Protein AF-A0A1S9P8N0-F1 (afdb_monomer)

Structure (mmCIF, N/CA/C/O backbone):
data_AF-A0A1S9P8N0-F1
#
_entry.id   AF-A0A1S9P8N0-F1
#
loop_
_atom_site.group_PDB
_atom_site.id
_atom_site.type_symbol
_atom_site.label_atom_id
_atom_site.label_alt_id
_atom_site.label_comp_id
_atom_site.label_asym_id
_atom_site.label_entity_id
_atom_site.label_seq_id
_atom_site.pdbx_PDB_ins_code
_atom_site.Cartn_x
_atom_site.Cartn_y
_atom_site.Cartn_z
_atom_site.occupancy
_atom_site.B_iso_or_equiv
_atom_site.auth_seq_id
_atom_site.auth_comp_id
_atom_site.auth_asym_id
_atom_site.auth_atom_id
_atom_site.pdbx_PDB_model_num
ATOM 1 N N . MET A 1 1 ? 67.647 50.425 20.484 1.00 47.03 1 MET A N 1
ATOM 2 C CA . MET A 1 1 ? 66.342 49.888 20.024 1.00 47.03 1 MET A CA 1
ATOM 3 C C . MET A 1 1 ? 66.385 49.504 18.533 1.00 47.03 1 MET A C 1
ATOM 5 O O . MET A 1 1 ? 65.700 50.106 17.722 1.00 47.03 1 MET A O 1
ATOM 9 N N . LYS A 1 2 ? 67.218 48.523 18.141 1.00 44.72 2 LYS A N 1
ATOM 10 C CA . LYS A 1 2 ? 67.369 48.080 16.731 1.00 44.72 2 LYS A CA 1
ATOM 11 C C . LYS A 1 2 ? 67.339 46.553 16.533 1.00 44.72 2 LYS A C 1
ATOM 13 O O . LYS A 1 2 ? 67.541 46.088 15.423 1.00 44.72 2 LYS A O 1
ATOM 18 N N . LYS A 1 3 ? 67.054 45.772 17.583 1.00 45.66 3 LYS A N 1
ATOM 19 C CA . LYS A 1 3 ? 66.979 44.300 17.505 1.00 45.66 3 LYS A CA 1
ATOM 20 C C . LYS A 1 3 ? 65.553 43.728 17.536 1.00 45.66 3 LYS A C 1
ATOM 22 O O . LYS A 1 3 ? 65.394 42.534 17.357 1.00 45.66 3 LYS A O 1
ATOM 27 N N . LEU A 1 4 ? 64.525 44.573 17.683 1.00 44.22 4 LEU A N 1
ATOM 28 C CA . LEU A 1 4 ? 63.124 44.127 17.739 1.00 44.22 4 LEU A CA 1
ATOM 29 C C . LEU A 1 4 ? 62.406 44.129 16.373 1.00 44.22 4 LEU A C 1
ATOM 31 O O . LEU A 1 4 ? 61.318 43.585 16.260 1.00 44.22 4 LEU A O 1
ATOM 35 N N . LYS A 1 5 ? 63.004 44.719 15.324 1.00 44.78 5 LYS A N 1
ATOM 36 C CA . LYS A 1 5 ? 62.373 44.821 13.992 1.00 44.78 5 LYS A CA 1
ATOM 37 C C . LYS A 1 5 ? 62.625 43.625 13.066 1.00 44.78 5 LYS A C 1
ATOM 39 O O . LYS A 1 5 ? 61.928 43.504 12.074 1.00 44.78 5 LYS A O 1
ATOM 44 N N . TYR A 1 6 ? 63.568 42.739 13.392 1.00 47.78 6 TYR A N 1
ATOM 45 C CA . TYR A 1 6 ? 63.877 41.571 12.551 1.00 47.78 6 TYR A CA 1
ATOM 46 C C . TYR A 1 6 ? 63.163 40.285 12.982 1.00 47.78 6 TYR A C 1
ATOM 48 O O . TYR A 1 6 ? 63.113 39.339 12.208 1.00 47.78 6 TYR A O 1
ATOM 56 N N . ILE A 1 7 ? 62.572 40.253 14.181 1.00 47.94 7 ILE A N 1
ATOM 57 C CA . ILE A 1 7 ? 61.807 39.088 14.656 1.00 47.94 7 ILE A CA 1
ATOM 58 C C . ILE A 1 7 ? 60.353 39.153 14.157 1.00 47.94 7 ILE A C 1
ATOM 60 O O . ILE A 1 7 ? 59.767 38.124 13.839 1.00 47.94 7 ILE A O 1
ATOM 64 N N . LEU A 1 8 ? 59.798 40.357 13.966 1.00 43.47 8 LEU A N 1
ATOM 65 C CA . LEU A 1 8 ? 58.431 40.519 13.457 1.00 43.47 8 LEU A CA 1
ATOM 66 C C . LEU A 1 8 ? 58.300 40.223 11.949 1.00 43.47 8 LEU A C 1
ATOM 68 O O . LEU A 1 8 ? 57.236 39.825 11.494 1.00 43.47 8 LEU A O 1
ATOM 72 N N . SER A 1 9 ? 59.381 40.372 11.173 1.00 45.88 9 SER A N 1
ATOM 73 C CA . SER A 1 9 ? 59.374 40.102 9.725 1.00 45.88 9 SER A CA 1
ATOM 74 C C . SER A 1 9 ? 59.608 38.632 9.362 1.00 45.88 9 SER A C 1
ATOM 76 O O . SER A 1 9 ? 59.316 38.248 8.236 1.00 45.88 9 SER A O 1
ATOM 78 N N . LEU A 1 10 ? 60.099 37.806 10.296 1.00 43.84 10 LEU A N 1
ATOM 79 C CA . LEU A 1 10 ? 60.242 36.360 10.083 1.00 43.84 10 LEU A CA 1
ATOM 80 C C . LEU A 1 10 ? 58.977 35.587 10.499 1.00 43.84 10 LEU A C 1
ATOM 82 O O . LEU A 1 10 ? 58.690 34.537 9.939 1.00 43.84 10 LEU A O 1
ATOM 86 N N . ALA A 1 11 ? 58.184 36.137 11.425 1.00 44.31 11 ALA A N 1
ATOM 87 C CA . ALA A 1 11 ? 56.900 35.561 11.830 1.00 44.31 11 ALA A CA 1
ATOM 88 C C . ALA A 1 11 ? 55.774 35.793 10.800 1.00 44.31 11 ALA A C 1
ATOM 90 O O . ALA A 1 11 ? 54.839 35.005 10.737 1.00 44.31 11 ALA A O 1
ATOM 91 N N . LEU A 1 12 ? 55.877 36.829 9.953 1.00 43.75 12 LEU A N 1
ATOM 92 C CA . LEU A 1 12 ? 54.862 37.135 8.932 1.00 43.75 12 LEU A CA 1
ATOM 93 C C . LEU A 1 12 ? 55.033 36.341 7.621 1.00 43.75 12 LEU A C 1
ATOM 95 O O . LEU A 1 12 ? 54.105 36.269 6.825 1.00 43.75 12 LEU A O 1
ATOM 99 N N . LEU A 1 13 ? 56.198 35.720 7.402 1.00 44.62 13 LEU A N 1
ATOM 100 C CA . LEU A 1 13 ? 56.467 34.848 6.246 1.00 44.62 13 LEU A CA 1
ATOM 101 C C . LEU A 1 13 ? 56.128 33.370 6.507 1.00 44.62 13 LEU A C 1
ATOM 103 O O . LEU A 1 13 ? 56.094 32.585 5.568 1.00 44.62 13 LEU A O 1
ATOM 107 N N . LEU A 1 14 ? 55.829 33.002 7.758 1.00 44.16 14 LEU A N 1
ATOM 108 C CA . LEU A 1 14 ? 55.356 31.664 8.140 1.00 44.16 14 LEU A CA 1
ATOM 109 C C . LEU A 1 14 ? 53.820 31.559 8.193 1.00 44.16 14 LEU A C 1
ATOM 111 O O . LEU A 1 14 ? 53.292 30.464 8.345 1.00 44.16 14 LEU A O 1
ATOM 115 N N . ALA A 1 15 ? 53.097 32.672 8.027 1.00 44.62 15 ALA A N 1
ATOM 116 C CA . ALA A 1 15 ? 51.632 32.694 7.998 1.00 44.62 15 ALA A CA 1
ATOM 117 C C . ALA A 1 15 ? 51.027 32.444 6.598 1.00 44.62 15 ALA A C 1
ATOM 119 O O . ALA A 1 15 ? 49.816 32.305 6.484 1.00 44.62 15 ALA A O 1
ATOM 120 N N . PHE A 1 16 ? 51.849 32.349 5.543 1.00 46.78 16 PHE A N 1
ATOM 121 C CA . PHE A 1 16 ? 51.398 32.017 4.179 1.00 46.78 16 PHE A CA 1
ATOM 122 C C . PHE A 1 16 ? 51.666 30.561 3.767 1.00 46.78 16 PHE A C 1
ATOM 124 O O . PHE A 1 16 ? 51.401 30.185 2.633 1.00 46.78 16 PHE A O 1
ATOM 131 N N . THR A 1 17 ? 52.152 29.722 4.685 1.00 46.53 17 THR A N 1
ATOM 132 C CA . THR A 1 17 ? 52.182 28.261 4.507 1.00 46.53 17 THR A CA 1
ATOM 133 C C . THR A 1 17 ? 51.183 27.582 5.440 1.00 46.53 17 THR A C 1
ATOM 135 O O . THR A 1 17 ? 51.437 26.482 5.931 1.00 46.53 17 THR A O 1
ATOM 138 N N . ALA A 1 18 ? 50.062 28.254 5.730 1.00 42.84 18 ALA A N 1
ATOM 139 C CA . ALA A 1 18 ? 48.881 27.574 6.230 1.00 42.84 18 ALA A CA 1
ATOM 140 C C . ALA A 1 18 ? 48.431 26.612 5.126 1.00 42.84 18 ALA A C 1
ATOM 142 O O . ALA A 1 18 ? 47.982 27.038 4.069 1.00 42.84 18 ALA A O 1
ATOM 143 N N . CYS A 1 19 ? 48.711 25.337 5.377 1.00 51.28 19 CYS A N 1
ATOM 144 C CA . CYS A 1 19 ? 48.246 24.133 4.712 1.00 51.28 19 CYS A CA 1
ATOM 145 C C . CYS A 1 19 ? 47.178 24.334 3.632 1.00 51.28 19 CYS A C 1
ATOM 147 O O . CYS A 1 19 ? 46.012 24.046 3.866 1.00 51.28 19 CYS A O 1
ATOM 149 N N . ASP A 1 20 ? 47.605 24.651 2.416 1.00 43.00 20 ASP A N 1
ATOM 150 C CA . ASP A 1 20 ? 46.947 24.101 1.239 1.00 43.00 20 ASP A CA 1
ATOM 151 C C . ASP A 1 20 ? 47.683 22.796 0.918 1.00 43.00 20 ASP A C 1
ATOM 153 O O . ASP A 1 20 ? 48.424 22.659 -0.058 1.00 43.00 20 ASP A O 1
ATOM 157 N N . LYS A 1 21 ? 47.581 21.824 1.841 1.00 43.03 21 LYS A N 1
ATOM 158 C CA . LYS A 1 21 ? 47.778 20.437 1.434 1.00 43.03 21 LYS A CA 1
ATOM 159 C C . LYS A 1 21 ? 46.611 20.195 0.493 1.00 43.03 21 LYS A C 1
ATOM 161 O O . LYS A 1 21 ? 45.524 19.878 0.965 1.00 43.03 21 LYS A O 1
ATOM 166 N N . ARG A 1 22 ? 46.844 20.355 -0.815 1.00 43.88 22 ARG A N 1
ATOM 167 C CA . ARG A 1 22 ? 46.063 19.625 -1.808 1.00 43.88 22 ARG A CA 1
ATOM 168 C C . ARG A 1 22 ? 46.026 18.205 -1.291 1.00 43.88 22 ARG A C 1
ATOM 170 O O . ARG A 1 22 ? 47.060 17.555 -1.129 1.00 43.88 22 ARG A O 1
ATOM 177 N N . ASN A 1 23 ? 44.854 17.819 -0.826 1.00 42.19 23 ASN A N 1
ATOM 178 C CA . ASN A 1 23 ? 44.647 16.482 -0.360 1.00 42.19 23 ASN A CA 1
ATOM 179 C C . ASN A 1 23 ? 44.641 15.664 -1.649 1.00 42.19 23 ASN A C 1
ATOM 181 O O . ASN A 1 23 ? 43.628 15.582 -2.328 1.00 42.19 23 ASN A O 1
ATOM 185 N N . ASP A 1 24 ? 45.804 15.142 -2.041 1.00 43.38 24 ASP A N 1
ATOM 186 C CA . ASP A 1 24 ? 45.952 14.302 -3.238 1.00 43.38 24 ASP A CA 1
ATOM 187 C C . ASP A 1 24 ? 45.144 12.989 -3.102 1.00 43.38 24 ASP A C 1
ATOM 189 O O . ASP A 1 24 ? 45.031 12.222 -4.052 1.00 43.38 24 ASP A O 1
ATOM 193 N N . ASN A 1 25 ? 44.552 12.757 -1.920 1.00 41.75 25 ASN A N 1
ATOM 194 C CA . ASN A 1 25 ? 43.562 11.723 -1.634 1.00 41.75 25 ASN A C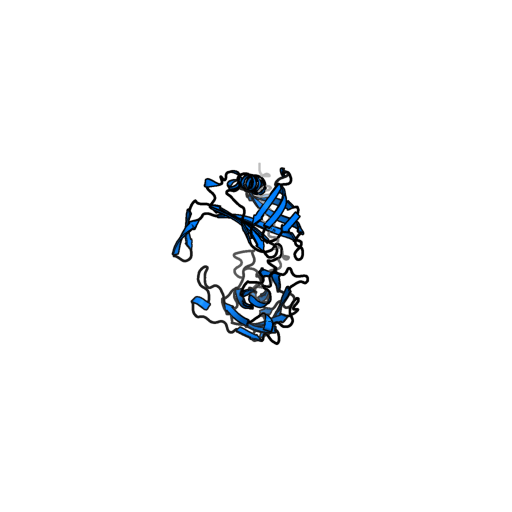A 1
ATOM 195 C C . ASN A 1 25 ? 42.106 12.187 -1.824 1.00 41.75 25 ASN A C 1
ATOM 197 O O . ASN A 1 25 ? 41.192 11.455 -1.449 1.00 41.75 25 ASN A O 1
ATOM 201 N N . VAL A 1 26 ? 41.852 13.375 -2.383 1.00 42.16 26 VAL A N 1
ATOM 202 C CA . VAL A 1 26 ? 40.540 13.654 -2.974 1.00 42.16 26 VAL A CA 1
ATOM 203 C C . VAL A 1 26 ? 40.476 12.796 -4.225 1.00 42.16 26 VAL A C 1
ATOM 205 O O . VAL A 1 26 ? 41.008 13.158 -5.275 1.00 42.16 26 VAL A O 1
ATOM 208 N N . VAL A 1 27 ? 39.864 11.621 -4.090 1.00 44.88 27 VAL A N 1
ATOM 209 C CA . VAL A 1 27 ? 39.341 10.895 -5.241 1.00 44.88 27 VAL A CA 1
ATOM 210 C C . VAL A 1 27 ? 38.415 11.889 -5.919 1.00 44.88 27 VAL A C 1
ATOM 212 O O . VAL A 1 27 ? 37.364 12.224 -5.383 1.00 44.88 27 VAL A O 1
ATOM 215 N N . THR A 1 28 ? 38.852 12.446 -7.048 1.00 46.09 28 THR A N 1
ATOM 216 C CA . THR A 1 28 ? 37.917 13.121 -7.940 1.00 46.09 28 THR A CA 1
ATOM 217 C C . THR A 1 28 ? 36.933 12.023 -8.311 1.00 46.09 28 THR A C 1
ATOM 219 O O . THR A 1 28 ? 37.402 11.009 -8.843 1.00 46.09 28 THR A O 1
ATOM 222 N N . PRO A 1 29 ? 35.639 12.133 -7.956 1.00 49.66 29 PRO A N 1
ATOM 223 C CA . PRO A 1 29 ? 34.668 11.144 -8.382 1.00 49.66 29 PRO A CA 1
ATOM 224 C C . PRO A 1 29 ? 34.878 10.958 -9.879 1.00 49.66 29 PRO A C 1
ATOM 226 O O . PRO A 1 29 ? 35.057 11.948 -10.600 1.00 49.66 29 PRO A O 1
ATOM 229 N N . ASN A 1 30 ? 34.96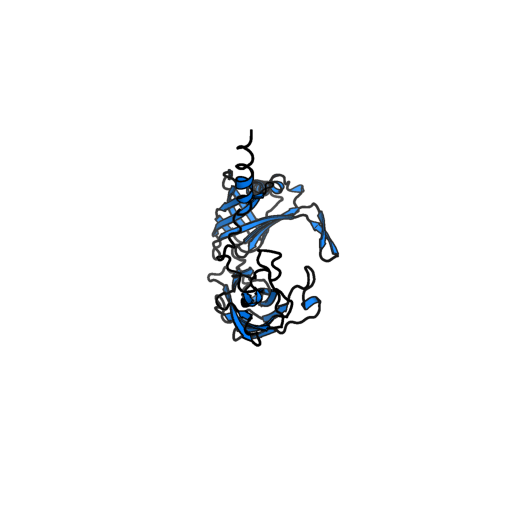7 9.706 -10.336 1.00 52.31 30 ASN A N 1
ATOM 230 C CA . ASN A 1 30 ? 34.918 9.458 -11.770 1.00 52.31 30 ASN A CA 1
ATOM 231 C C . ASN A 1 30 ? 33.725 10.260 -12.291 1.00 52.31 30 ASN A C 1
ATOM 233 O O . ASN A 1 30 ? 32.658 10.189 -11.683 1.00 52.31 30 ASN A O 1
ATOM 237 N N . VAL A 1 31 ? 33.972 11.096 -13.307 1.00 56.88 31 VAL A N 1
ATOM 238 C CA . VAL A 1 31 ? 32.998 12.004 -13.937 1.00 56.88 31 VAL A CA 1
ATOM 239 C C . VAL A 1 31 ? 31.624 11.349 -13.889 1.00 56.88 31 VAL A C 1
ATOM 241 O O . VAL A 1 31 ? 31.541 10.207 -14.330 1.00 56.88 31 VAL A O 1
ATOM 244 N N . GLY A 1 32 ? 30.607 12.008 -13.319 1.00 54.81 32 GLY A N 1
ATOM 245 C CA . GLY A 1 32 ? 29.301 11.393 -13.034 1.00 54.81 32 GLY A CA 1
ATOM 246 C C . GLY A 1 32 ? 28.782 10.537 -14.191 1.00 54.81 32 GLY A C 1
ATOM 247 O O . GLY A 1 32 ? 28.351 9.413 -13.957 1.00 54.81 32 GLY A O 1
ATOM 248 N N . ASP A 1 33 ? 28.989 10.998 -15.431 1.00 61.25 33 ASP A N 1
ATOM 249 C CA . ASP A 1 33 ? 28.707 10.327 -16.711 1.00 61.25 33 ASP A CA 1
ATOM 250 C C . ASP A 1 33 ? 29.304 8.912 -16.896 1.00 61.25 33 ASP A C 1
ATOM 252 O O . ASP A 1 33 ? 28.836 8.163 -17.745 1.00 61.25 33 ASP A O 1
ATOM 256 N N . ALA A 1 34 ? 30.346 8.534 -16.153 1.00 63.19 34 ALA A N 1
ATOM 257 C CA . ALA A 1 34 ? 31.023 7.240 -16.264 1.00 63.19 34 ALA A CA 1
ATOM 258 C C . ALA A 1 34 ? 30.342 6.121 -15.460 1.00 63.19 34 ALA A C 1
ATOM 260 O O . ALA A 1 34 ? 30.672 4.949 -15.656 1.00 63.19 34 ALA A O 1
ATOM 261 N N . PHE A 1 35 ? 29.428 6.467 -14.550 1.00 71.69 35 PHE A N 1
ATOM 262 C CA . PHE A 1 35 ? 28.595 5.484 -13.866 1.00 71.69 35 PHE A CA 1
ATOM 263 C C . PHE A 1 35 ? 27.404 5.108 -14.747 1.00 71.69 35 PHE A C 1
ATOM 265 O O . PHE A 1 35 ? 26.784 6.004 -15.328 1.00 71.69 35 PHE A O 1
ATOM 272 N N . PRO A 1 36 ? 27.085 3.809 -14.867 1.00 79.69 36 PRO A N 1
ATOM 273 C CA . PRO A 1 36 ? 25.925 3.405 -15.627 1.00 79.69 36 PRO A CA 1
ATOM 274 C C . PRO A 1 36 ? 24.656 3.923 -14.953 1.00 79.69 36 PRO A C 1
ATOM 276 O O . PRO A 1 36 ? 24.556 3.968 -13.728 1.00 79.69 36 PRO A O 1
ATOM 279 N N . GLN A 1 37 ? 23.683 4.289 -15.770 1.00 88.19 37 GLN A N 1
ATOM 280 C CA . GLN A 1 37 ? 22.316 4.483 -15.328 1.00 88.19 37 GLN A CA 1
ATOM 281 C C . GLN A 1 37 ? 21.724 3.118 -14.965 1.00 88.19 37 GLN A C 1
ATOM 283 O O . GLN A 1 37 ? 21.950 2.140 -15.685 1.00 88.19 37 GLN A O 1
ATOM 288 N N . ILE A 1 38 ? 20.995 3.034 -13.856 1.00 91.44 38 ILE A N 1
ATOM 289 C CA . ILE A 1 38 ? 20.395 1.781 -13.392 1.00 91.44 38 ILE A CA 1
ATOM 290 C C . ILE A 1 38 ? 18.884 1.964 -13.392 1.00 91.44 38 ILE A C 1
ATOM 292 O O . ILE A 1 38 ? 18.381 2.812 -12.668 1.00 91.44 38 ILE A O 1
ATOM 296 N N . ILE A 1 39 ? 18.195 1.170 -14.207 1.00 94.94 39 ILE A N 1
ATOM 297 C CA . ILE A 1 39 ? 16.741 0.994 -14.150 1.00 94.94 39 ILE A CA 1
ATOM 298 C C . ILE A 1 39 ? 16.450 -0.077 -13.093 1.00 94.94 39 ILE A C 1
ATOM 300 O O . ILE A 1 39 ? 17.079 -1.144 -13.132 1.00 94.94 39 ILE A O 1
ATOM 304 N N . LYS A 1 40 ? 15.537 0.174 -12.160 1.00 95.31 40 LYS A N 1
ATOM 305 C CA . LYS A 1 40 ? 15.147 -0.770 -11.097 1.00 95.31 40 LYS A CA 1
ATOM 306 C C . LYS A 1 40 ? 13.624 -0.730 -10.893 1.00 95.31 40 LYS A C 1
ATOM 308 O O . LYS A 1 40 ? 12.938 0.040 -11.552 1.00 95.31 40 LYS A O 1
ATOM 313 N N . LEU A 1 41 ? 13.116 -1.638 -10.065 1.00 96.75 41 LEU A N 1
ATOM 314 C CA . LEU A 1 41 ? 11.774 -1.505 -9.494 1.00 96.75 41 LEU A CA 1
ATOM 315 C C . LEU A 1 41 ? 11.868 -0.476 -8.363 1.00 96.75 41 LEU A C 1
ATOM 317 O O . LEU A 1 41 ? 12.881 -0.497 -7.649 1.00 96.75 41 LEU A O 1
ATOM 321 N N . ALA A 1 42 ? 10.886 0.418 -8.260 1.00 93.56 42 ALA A N 1
ATOM 322 C CA . ALA A 1 42 ? 10.887 1.468 -7.241 1.00 93.56 42 ALA A CA 1
ATOM 323 C C . ALA A 1 42 ? 10.797 0.851 -5.837 1.00 93.56 42 ALA A C 1
ATOM 325 O O . ALA A 1 42 ? 11.657 1.135 -5.001 1.00 93.56 42 ALA A O 1
ATOM 326 N N . ASP A 1 43 ? 9.882 -0.111 -5.683 1.00 90.38 43 ASP A N 1
ATOM 327 C CA . ASP A 1 43 ? 9.518 -0.731 -4.409 1.00 90.38 43 ASP A CA 1
ATOM 328 C C . ASP A 1 43 ? 9.762 -2.250 -4.400 1.00 90.38 43 ASP A C 1
ATOM 330 O O . ASP A 1 43 ? 9.958 -2.891 -5.445 1.00 90.38 43 ASP A O 1
ATOM 334 N N . GLU A 1 44 ? 9.786 -2.836 -3.200 1.00 88.12 44 GLU A N 1
ATOM 335 C CA . GLU A 1 44 ? 10.014 -4.275 -2.986 1.00 88.12 44 GLU A CA 1
ATOM 336 C C . GLU A 1 44 ? 8.711 -5.085 -2.873 1.00 88.12 44 GLU A C 1
ATOM 338 O O . GLU A 1 44 ? 8.720 -6.298 -3.118 1.00 88.12 44 GLU A O 1
ATOM 343 N N . GLY A 1 45 ? 7.582 -4.437 -2.587 1.00 90.62 45 GLY A N 1
ATOM 344 C CA . GLY A 1 45 ? 6.275 -5.078 -2.538 1.00 90.62 45 GLY A CA 1
ATOM 345 C C . GLY A 1 45 ? 5.132 -4.106 -2.291 1.00 90.62 45 GLY A C 1
ATOM 346 O O . GLY A 1 45 ? 5.376 -2.933 -2.026 1.00 90.62 45 GLY A O 1
ATOM 347 N N . ASP A 1 46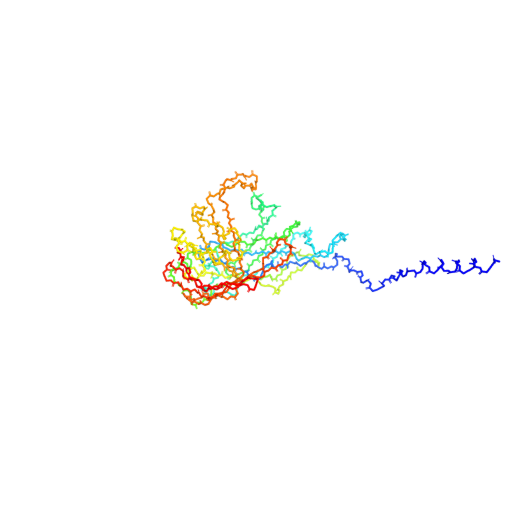 ? 3.922 -4.628 -2.447 1.00 93.75 46 ASP A N 1
ATOM 348 C CA . ASP A 1 46 ? 2.643 -3.941 -2.269 1.00 93.75 46 ASP A CA 1
ATOM 349 C C . ASP A 1 46 ? 1.528 -4.992 -2.103 1.00 93.75 46 ASP A C 1
ATOM 351 O O . ASP A 1 46 ? 1.748 -6.189 -2.357 1.00 93.75 46 ASP A O 1
ATOM 355 N N . GLY A 1 47 ? 0.320 -4.577 -1.748 1.00 93.25 47 GLY A N 1
ATOM 356 C CA . GLY A 1 47 ? -0.828 -5.467 -1.697 1.00 93.25 47 GLY A CA 1
ATOM 357 C C . GLY A 1 47 ? -2.160 -4.739 -1.711 1.00 93.25 47 GLY A C 1
ATOM 358 O O . GLY A 1 47 ? -2.310 -3.685 -1.114 1.00 93.25 47 GLY A O 1
ATOM 359 N N . GLU A 1 48 ? -3.131 -5.362 -2.369 1.00 94.38 48 GLU A N 1
ATOM 360 C CA . GLU A 1 48 ? -4.478 -4.818 -2.558 1.00 94.38 48 GLU A CA 1
ATOM 361 C C . GLU A 1 48 ? -5.512 -5.842 -2.099 1.00 94.38 48 GLU A C 1
ATOM 363 O O . GLU A 1 48 ? -5.239 -7.052 -2.127 1.00 94.38 48 GLU A O 1
ATOM 368 N N . LEU A 1 49 ? -6.698 -5.375 -1.703 1.00 93.44 49 LEU A N 1
ATOM 369 C CA . LEU A 1 49 ? -7.814 -6.255 -1.354 1.00 93.44 49 LEU A CA 1
ATOM 370 C C . LEU A 1 49 ? -8.214 -7.137 -2.540 1.00 93.44 49 LEU A C 1
ATOM 372 O O . LEU A 1 49 ? -7.997 -6.822 -3.710 1.00 93.44 49 LEU A O 1
ATOM 376 N N . GLU A 1 50 ? -8.776 -8.299 -2.240 1.00 91.19 50 GLU A N 1
ATOM 377 C CA . GLU A 1 50 ? -9.068 -9.305 -3.255 1.00 91.19 50 GLU A CA 1
ATOM 378 C C . GLU A 1 50 ? -10.222 -8.975 -4.205 1.00 91.19 50 GLU A C 1
ATOM 380 O O . GLU A 1 50 ? -10.337 -9.613 -5.259 1.00 91.19 50 GLU A O 1
ATOM 385 N N . ASP A 1 51 ? -11.020 -7.968 -3.862 1.00 89.56 51 ASP A N 1
ATOM 386 C CA . ASP A 1 51 ? -12.074 -7.381 -4.681 1.00 89.56 51 ASP A CA 1
ATOM 387 C C . ASP A 1 51 ? -11.607 -6.163 -5.501 1.00 89.56 51 ASP A C 1
ATOM 389 O O . ASP A 1 51 ? -12.372 -5.669 -6.336 1.00 89.56 51 ASP A O 1
ATOM 393 N N . GLU A 1 52 ? -10.351 -5.726 -5.350 1.00 92.38 52 GLU A N 1
ATOM 394 C CA . GLU A 1 52 ? -9.784 -4.651 -6.164 1.00 92.38 52 GLU A CA 1
ATOM 395 C C . GLU A 1 52 ? -9.586 -5.081 -7.619 1.00 92.38 52 GLU A C 1
ATOM 397 O O . GLU A 1 52 ? -9.139 -6.193 -7.940 1.00 92.38 52 GLU A O 1
ATOM 402 N N . ASP A 1 53 ? -9.911 -4.168 -8.539 1.00 93.88 53 ASP A N 1
ATOM 403 C CA . ASP A 1 53 ? -9.920 -4.444 -9.977 1.00 93.88 53 ASP A CA 1
ATOM 404 C C . ASP A 1 53 ? -8.564 -4.212 -10.654 1.00 93.88 53 ASP A C 1
ATOM 406 O O . ASP A 1 53 ? -8.422 -4.477 -11.860 1.00 93.88 53 ASP A O 1
ATOM 410 N N . LYS A 1 54 ? -7.561 -3.760 -9.889 1.00 95.81 54 LYS A N 1
ATOM 411 C CA . LYS A 1 54 ? -6.229 -3.382 -10.366 1.00 95.81 54 LYS A CA 1
ATOM 412 C C . LYS A 1 54 ? -5.132 -3.611 -9.331 1.00 95.81 54 LYS A C 1
ATOM 414 O O . LYS A 1 54 ? -5.377 -3.696 -8.142 1.00 95.81 54 LYS A O 1
ATOM 419 N N . PHE A 1 55 ? -3.900 -3.673 -9.824 1.00 96.31 55 PHE A N 1
ATOM 420 C CA . PHE A 1 55 ? -2.687 -3.387 -9.053 1.00 96.31 55 PHE A CA 1
ATOM 421 C C . PHE A 1 55 ? -1.616 -2.861 -10.006 1.00 96.31 55 PHE A C 1
ATOM 423 O O . PHE A 1 55 ? -1.703 -3.077 -11.225 1.00 96.31 55 PHE A O 1
ATOM 430 N N . SER A 1 56 ? -0.572 -2.224 -9.490 1.00 97.00 56 SER A N 1
ATOM 431 C CA . SER A 1 56 ? 0.515 -1.726 -10.327 1.00 97.00 56 SER A CA 1
ATOM 432 C C . SER A 1 56 ? 1.896 -1.996 -9.740 1.00 97.00 56 SER A C 1
ATOM 434 O O . SER A 1 56 ? 2.056 -2.566 -8.666 1.00 97.00 56 SER A O 1
ATOM 436 N N . PHE A 1 57 ? 2.928 -1.697 -10.526 1.00 97.62 57 PHE A N 1
ATOM 437 C CA . PHE A 1 57 ? 4.298 -1.619 -10.039 1.00 97.62 57 PHE A CA 1
ATOM 438 C C . PHE A 1 57 ? 5.051 -0.520 -10.785 1.00 97.62 57 PHE A C 1
ATOM 440 O O . PHE A 1 57 ? 4.826 -0.280 -11.981 1.00 97.62 57 PHE A O 1
ATOM 447 N N . LYS A 1 58 ? 6.003 0.106 -10.094 1.00 97.69 58 LYS A N 1
ATOM 448 C CA . LYS A 1 58 ? 6.785 1.227 -10.618 1.00 97.69 58 LYS A CA 1
ATOM 449 C C . LYS A 1 58 ? 8.188 0.804 -11.038 1.00 97.69 58 LYS A C 1
ATOM 451 O O . LYS A 1 58 ? 8.852 -0.022 -10.405 1.00 97.69 58 LYS A O 1
ATOM 456 N N . ILE A 1 59 ? 8.644 1.363 -12.155 1.00 97.56 59 ILE A N 1
ATOM 457 C CA . ILE A 1 59 ? 10.003 1.220 -12.679 1.00 97.56 59 ILE A CA 1
ATOM 458 C C . ILE A 1 59 ? 10.629 2.611 -12.703 1.00 97.56 59 ILE A C 1
ATOM 460 O O . ILE A 1 59 ? 10.174 3.471 -13.456 1.00 97.56 59 ILE A O 1
ATOM 464 N N . ASP A 1 60 ? 11.720 2.800 -11.969 1.00 95.94 60 ASP A N 1
ATOM 465 C CA . ASP A 1 60 ? 12.397 4.088 -11.826 1.00 95.94 60 ASP A CA 1
ATOM 466 C C . ASP A 1 60 ? 13.888 4.012 -12.212 1.00 95.94 60 ASP A C 1
ATOM 468 O O . ASP A 1 60 ? 14.429 2.990 -12.676 1.00 95.94 60 ASP A O 1
ATOM 472 N N . LEU A 1 61 ? 14.567 5.147 -12.055 1.00 94.06 61 LEU A N 1
ATOM 473 C CA . LEU A 1 61 ? 16.002 5.296 -12.248 1.00 94.06 61 LEU A CA 1
ATOM 474 C C . LEU A 1 61 ? 16.691 5.520 -10.905 1.00 94.06 61 LEU A C 1
ATOM 476 O O . LEU A 1 61 ? 16.348 6.429 -10.164 1.00 94.06 61 LEU A O 1
ATOM 480 N N . ALA A 1 62 ? 17.751 4.760 -10.633 1.00 90.31 62 ALA A N 1
ATOM 481 C CA . ALA A 1 62 ? 18.549 4.986 -9.435 1.00 90.31 62 ALA A CA 1
ATOM 482 C C . ALA A 1 62 ? 19.230 6.365 -9.442 1.00 90.31 62 ALA A C 1
ATOM 484 O O . ALA A 1 62 ? 19.776 6.808 -10.464 1.00 90.31 62 ALA A O 1
ATOM 485 N N . ASP A 1 63 ? 19.285 6.968 -8.256 1.00 87.06 63 ASP A N 1
ATOM 486 C CA . ASP A 1 63 ? 19.973 8.225 -7.996 1.00 87.06 63 ASP A CA 1
ATOM 487 C C . ASP A 1 63 ? 21.438 8.227 -8.423 1.00 87.06 63 ASP A C 1
ATOM 489 O O . ASP A 1 63 ? 22.185 7.245 -8.315 1.00 87.06 63 ASP A O 1
ATOM 493 N N . ARG A 1 64 ? 21.886 9.402 -8.865 1.00 80.69 64 ARG A N 1
ATOM 494 C CA . ARG A 1 64 ? 23.273 9.669 -9.237 1.00 80.69 64 ARG A CA 1
ATOM 495 C C . ARG A 1 64 ? 23.775 10.935 -8.577 1.00 80.69 64 ARG A C 1
ATOM 497 O O . ARG A 1 64 ? 23.024 11.852 -8.281 1.00 80.69 64 ARG A O 1
ATOM 504 N N . VAL A 1 65 ? 25.092 11.012 -8.425 1.00 75.88 65 VAL A N 1
ATOM 505 C CA . VAL A 1 65 ? 25.747 12.268 -8.053 1.00 75.88 65 VAL A CA 1
ATOM 506 C C . VAL A 1 65 ? 25.410 13.330 -9.098 1.00 75.88 65 VAL A C 1
ATOM 508 O O . VAL A 1 65 ? 25.604 13.094 -10.295 1.00 75.88 65 VAL A O 1
ATOM 511 N N . ASP A 1 66 ? 24.961 14.495 -8.634 1.00 73.00 66 ASP A N 1
ATOM 512 C CA . ASP A 1 66 ? 24.645 15.636 -9.486 1.00 73.00 66 ASP A CA 1
ATOM 513 C C . ASP A 1 66 ? 25.842 15.988 -10.399 1.00 73.00 66 ASP A C 1
ATOM 515 O O . ASP A 1 66 ? 26.910 16.383 -9.912 1.00 73.00 66 ASP A O 1
ATOM 519 N N . PRO A 1 67 ? 25.702 15.878 -11.734 1.00 68.19 67 PRO A N 1
ATOM 520 C CA . PRO A 1 67 ? 26.797 16.135 -12.663 1.00 68.19 67 PRO A CA 1
ATOM 521 C C . PRO A 1 67 ? 27.200 17.616 -12.709 1.00 68.19 67 PRO A C 1
ATOM 523 O O . PRO A 1 67 ? 28.305 17.926 -13.161 1.00 68.19 67 PRO A O 1
ATOM 526 N N . SER A 1 68 ? 26.339 18.532 -12.249 1.00 72.81 68 SER A N 1
ATOM 527 C CA . SER A 1 68 ? 26.659 19.959 -12.107 1.00 72.81 68 SER A CA 1
ATOM 528 C C . SER A 1 68 ? 27.520 20.252 -10.873 1.00 72.81 68 SER A C 1
ATOM 530 O O . SER A 1 68 ? 28.239 21.253 -10.847 1.00 72.81 68 SER A O 1
ATOM 532 N N . GLY A 1 69 ? 27.482 19.367 -9.870 1.00 70.44 69 GLY A N 1
ATOM 533 C CA . GLY A 1 69 ? 28.121 19.564 -8.571 1.00 70.44 69 GLY A CA 1
ATOM 534 C C . GLY A 1 69 ? 27.450 20.628 -7.697 1.00 70.44 69 GLY A C 1
ATOM 535 O O . GLY A 1 69 ? 28.084 21.105 -6.755 1.00 70.44 69 GLY A O 1
ATOM 536 N N . GLU A 1 70 ? 26.215 21.031 -8.011 1.00 75.94 70 GLU A N 1
ATOM 537 C CA . GLU A 1 70 ? 25.448 21.998 -7.215 1.00 75.94 70 GLU A CA 1
ATOM 538 C C . GLU A 1 70 ? 24.871 21.379 -5.933 1.00 75.94 70 GLU A C 1
ATOM 540 O O . GLU A 1 70 ? 24.760 22.086 -4.931 1.00 75.94 70 GLU A O 1
ATOM 545 N N . SER A 1 71 ? 24.584 20.070 -5.929 1.00 73.00 71 SER A N 1
ATOM 546 C CA . SER A 1 71 ? 24.236 19.301 -4.726 1.00 73.00 71 SER A CA 1
ATOM 547 C C . SER A 1 71 ? 25.172 18.106 -4.513 1.00 73.00 71 SER A C 1
ATOM 549 O O . SER A 1 71 ? 25.730 17.549 -5.460 1.00 73.00 71 SER A O 1
ATOM 551 N N . LEU A 1 72 ? 25.362 17.733 -3.244 1.00 69.12 72 LEU A N 1
ATOM 552 C CA . LEU A 1 72 ? 26.003 16.472 -2.847 1.00 69.12 72 LEU A CA 1
ATOM 553 C C . LEU A 1 72 ? 24.992 15.326 -2.708 1.00 69.12 72 LEU A C 1
ATOM 555 O O . LEU A 1 72 ? 25.410 14.179 -2.560 1.00 69.12 72 LEU A O 1
ATOM 559 N N . GLU A 1 73 ? 23.699 15.640 -2.735 1.00 74.81 73 GLU A N 1
ATOM 560 C CA . GLU A 1 73 ? 22.616 14.663 -2.713 1.00 74.81 73 GLU A CA 1
ATOM 561 C C . GLU A 1 73 ? 22.520 13.933 -4.059 1.00 74.81 73 GLU A C 1
ATOM 563 O O . GLU A 1 73 ? 22.975 14.428 -5.101 1.00 74.81 73 GLU A O 1
ATOM 568 N N . GLY A 1 74 ? 21.953 12.727 -4.012 1.00 74.44 74 GLY A N 1
ATOM 569 C CA . GLY A 1 74 ? 21.565 11.994 -5.206 1.00 74.44 74 GLY A CA 1
ATOM 570 C C . GLY A 1 74 ? 20.497 12.764 -5.979 1.00 74.44 74 GLY A C 1
ATOM 571 O O . GLY A 1 74 ? 19.678 13.468 -5.398 1.00 74.44 74 GLY A O 1
ATOM 572 N N . LYS A 1 75 ? 20.550 12.680 -7.304 1.00 82.56 75 LYS A N 1
ATOM 573 C CA . LYS A 1 75 ? 19.491 13.138 -8.198 1.00 82.56 75 LYS A CA 1
ATOM 574 C C . LYS A 1 75 ? 19.220 12.070 -9.236 1.00 82.56 75 LYS A C 1
ATOM 576 O O . LYS A 1 75 ? 20.165 11.513 -9.815 1.00 82.56 75 LYS A O 1
ATOM 581 N N . ILE A 1 76 ? 17.949 11.871 -9.545 1.00 86.69 76 ILE A N 1
ATOM 582 C CA . ILE A 1 76 ? 17.550 11.141 -10.736 1.00 86.69 76 ILE A CA 1
ATOM 583 C C . ILE A 1 76 ? 17.963 11.962 -11.963 1.00 86.69 76 ILE A C 1
ATOM 585 O O . ILE A 1 76 ? 17.828 13.183 -12.025 1.00 86.69 76 ILE A O 1
ATOM 589 N N . ILE A 1 77 ? 18.568 11.288 -12.940 1.00 86.94 77 ILE A N 1
ATOM 590 C CA . ILE A 1 77 ? 18.941 11.896 -14.220 1.00 86.94 77 ILE A CA 1
ATOM 591 C C . ILE A 1 77 ? 18.155 11.154 -15.298 1.00 86.94 77 ILE A C 1
ATOM 593 O O . ILE A 1 77 ? 18.473 9.992 -15.544 1.00 86.94 77 ILE A O 1
ATOM 597 N N . PRO A 1 78 ? 17.191 11.777 -15.988 1.00 91.19 78 PRO A N 1
ATOM 598 C CA . PRO A 1 78 ? 16.409 11.083 -17.004 1.00 91.19 78 PRO A CA 1
ATOM 599 C C . PRO A 1 78 ? 17.251 10.481 -18.137 1.00 91.19 78 PRO A C 1
ATOM 601 O O . PRO A 1 78 ? 18.302 11.013 -18.527 1.00 91.19 78 PRO A O 1
ATOM 604 N N . LEU A 1 79 ? 16.752 9.399 -18.741 1.00 91.12 79 LEU A N 1
ATOM 605 C CA . LEU A 1 79 ? 17.389 8.789 -19.909 1.00 91.12 79 LEU A CA 1
ATOM 606 C C . LEU A 1 79 ? 17.395 9.750 -21.105 1.00 91.12 79 LEU A C 1
ATOM 608 O O . LEU A 1 79 ? 16.422 10.446 -21.392 1.00 91.12 79 LEU A O 1
ATOM 612 N N . LYS A 1 80 ? 18.473 9.725 -21.895 1.00 90.19 80 LYS A N 1
ATOM 613 C CA . LYS A 1 80 ? 18.582 10.525 -23.134 1.00 90.19 80 LYS A CA 1
ATOM 614 C C . LYS A 1 80 ? 17.849 9.906 -24.325 1.00 90.19 80 LYS A C 1
ATOM 616 O O . LYS A 1 80 ? 17.647 10.574 -25.340 1.00 90.19 80 LYS A O 1
ATOM 621 N N . LYS A 1 81 ? 17.520 8.617 -24.245 1.00 92.25 81 LYS A N 1
ATOM 622 C CA . LYS A 1 81 ? 16.859 7.836 -25.293 1.00 92.25 81 LYS A CA 1
ATOM 623 C C . LYS A 1 81 ? 15.905 6.843 -24.657 1.00 92.25 81 LYS A C 1
ATOM 625 O O . LYS A 1 81 ? 16.200 6.318 -23.592 1.00 92.25 81 LYS A O 1
ATOM 630 N N . THR A 1 82 ? 14.819 6.554 -25.364 1.00 94.81 82 THR A N 1
ATOM 631 C CA . THR A 1 82 ? 13.882 5.503 -24.980 1.00 94.81 82 THR A CA 1
ATOM 632 C C . THR A 1 82 ? 14.580 4.147 -24.966 1.00 94.81 82 THR A C 1
ATOM 634 O O . THR A 1 82 ? 15.269 3.793 -25.929 1.00 94.81 82 THR A O 1
ATOM 637 N N . VAL A 1 83 ? 14.368 3.379 -23.902 1.00 95.12 83 VAL A N 1
ATOM 638 C CA . VAL A 1 83 ? 14.889 2.018 -23.736 1.00 95.12 83 VAL A CA 1
ATOM 639 C C . VAL A 1 83 ? 13.717 1.067 -23.542 1.00 95.12 83 VAL A C 1
ATOM 641 O O . VAL A 1 83 ? 12.765 1.391 -22.846 1.00 95.12 83 VAL A O 1
ATOM 644 N N . LYS A 1 84 ? 13.778 -0.124 -24.142 1.00 97.31 84 LYS A N 1
ATOM 645 C CA . LYS A 1 84 ? 12.777 -1.163 -23.883 1.00 97.31 84 LYS A CA 1
ATOM 646 C C . LYS A 1 84 ? 13.207 -1.983 -22.671 1.00 97.31 84 LYS A C 1
ATOM 648 O O . LYS A 1 84 ? 14.244 -2.651 -22.724 1.00 97.31 84 LYS A O 1
ATOM 653 N N . VAL A 1 85 ? 12.406 -1.951 -21.615 1.00 97.81 85 VAL A N 1
ATOM 654 C CA . VAL A 1 85 ? 12.599 -2.717 -20.382 1.00 97.81 85 VAL A CA 1
ATOM 655 C C . VAL A 1 85 ? 11.776 -3.994 -20.484 1.00 97.81 85 VAL A C 1
ATOM 657 O O . VAL A 1 85 ? 10.603 -3.943 -20.838 1.00 97.81 85 VAL A O 1
ATOM 660 N N . ASN A 1 86 ? 12.391 -5.148 -20.233 1.00 98.25 86 ASN A N 1
ATOM 661 C CA . ASN A 1 86 ? 11.696 -6.435 -20.208 1.00 98.25 86 ASN A CA 1
ATOM 662 C C . ASN A 1 86 ? 11.477 -6.859 -18.760 1.00 98.25 86 ASN A C 1
ATOM 664 O O . ASN A 1 86 ? 12.394 -6.752 -17.943 1.00 98.25 86 ASN A O 1
ATOM 668 N N . PHE A 1 87 ? 10.308 -7.415 -18.475 1.00 98.44 87 PHE A N 1
ATOM 669 C CA . PHE A 1 87 ? 9.930 -7.901 -17.155 1.00 98.44 87 PHE A CA 1
ATOM 670 C C . PHE A 1 87 ? 9.244 -9.267 -17.254 1.00 98.44 87 PHE A C 1
ATOM 672 O O . PHE A 1 87 ? 8.846 -9.718 -18.333 1.00 98.44 87 PHE A O 1
ATOM 679 N N . GLU A 1 88 ? 9.165 -9.955 -16.126 1.00 98.12 88 GLU A N 1
ATOM 680 C CA . GLU A 1 88 ? 8.465 -11.225 -15.981 1.00 98.12 88 GLU A CA 1
ATOM 681 C C . GLU A 1 88 ? 7.654 -11.194 -14.687 1.00 98.12 88 GLU A C 1
ATOM 683 O O . GLU A 1 88 ? 8.197 -10.881 -13.631 1.00 98.12 88 GLU A O 1
ATOM 688 N N . VAL A 1 89 ? 6.370 -11.516 -14.806 1.00 98.06 89 VAL A N 1
ATOM 689 C CA . VAL A 1 89 ? 5.438 -11.784 -13.714 1.00 98.06 89 VAL A CA 1
ATOM 690 C C . VAL A 1 89 ? 5.407 -13.295 -13.509 1.00 98.06 89 VAL A C 1
ATOM 692 O O . VAL A 1 89 ? 5.221 -14.050 -14.468 1.00 98.06 89 VAL A O 1
ATOM 695 N N . GLY A 1 90 ? 5.629 -13.765 -12.289 1.00 95.44 90 GLY A N 1
ATOM 696 C CA . GLY A 1 90 ? 5.801 -15.182 -12.003 1.00 95.44 90 GLY A CA 1
ATOM 697 C C . GLY A 1 90 ? 5.624 -15.530 -10.533 1.00 95.44 90 GLY A C 1
ATOM 698 O O . GLY A 1 90 ? 4.995 -14.793 -9.784 1.00 95.44 90 GLY A O 1
ATOM 699 N N . ASP A 1 91 ? 6.134 -16.712 -10.170 1.00 94.69 91 ASP A N 1
ATOM 700 C CA . ASP A 1 91 ? 6.181 -17.222 -8.792 1.00 94.69 91 ASP A CA 1
ATOM 701 C C . ASP A 1 91 ? 4.838 -17.130 -8.035 1.00 94.69 91 ASP A C 1
ATOM 703 O O . ASP A 1 91 ? 4.770 -16.861 -6.838 1.00 94.69 91 ASP A O 1
ATOM 707 N N . ILE A 1 92 ? 3.756 -17.420 -8.769 1.00 95.19 92 ILE A N 1
ATOM 708 C CA . ILE A 1 92 ? 2.378 -17.315 -8.287 1.00 95.19 92 ILE A CA 1
ATOM 709 C C . ILE A 1 92 ? 2.072 -18.285 -7.141 1.00 95.19 92 ILE A C 1
ATOM 711 O O . ILE A 1 92 ? 2.450 -19.465 -7.173 1.00 95.19 92 ILE A O 1
ATOM 715 N N . LYS A 1 93 ? 1.318 -17.800 -6.156 1.00 94.25 93 LYS A N 1
ATOM 716 C CA . LYS A 1 93 ? 0.766 -18.565 -5.032 1.00 94.25 93 LYS A CA 1
ATOM 717 C C . LYS A 1 93 ? -0.732 -18.303 -4.929 1.00 94.25 93 LYS A C 1
ATOM 719 O O . LYS A 1 93 ? -1.195 -17.224 -5.268 1.00 94.25 93 LYS A O 1
ATOM 724 N N . GLY A 1 94 ? -1.492 -19.306 -4.497 1.00 89.88 94 GLY A N 1
ATOM 725 C CA . GLY A 1 94 ? -2.937 -19.173 -4.279 1.00 89.88 94 GLY A CA 1
ATOM 726 C C . GLY A 1 94 ? -3.823 -19.330 -5.524 1.00 89.88 94 GLY A C 1
ATOM 727 O O . GLY A 1 94 ? -5.009 -19.593 -5.373 1.00 89.88 94 GLY A O 1
ATOM 728 N N . PHE A 1 95 ? -3.278 -19.296 -6.749 1.00 90.25 95 PHE A N 1
ATOM 729 C CA . PHE A 1 95 ? -4.058 -19.499 -7.982 1.00 90.25 95 PHE A CA 1
ATOM 730 C C . PHE A 1 95 ? -3.352 -20.347 -9.048 1.00 90.25 95 PHE A C 1
ATOM 732 O O . PHE A 1 95 ? -2.159 -20.635 -8.978 1.00 90.25 95 PHE A O 1
ATOM 739 N N . SER A 1 96 ? -4.127 -20.822 -10.032 1.00 89.88 96 SER A N 1
ATOM 740 C CA . SER A 1 96 ? -3.683 -21.850 -10.989 1.00 89.88 96 SER A CA 1
ATOM 741 C C . SER A 1 96 ? -2.819 -21.311 -12.131 1.00 89.88 96 SER A C 1
ATOM 743 O O . SER A 1 96 ? -1.900 -21.999 -12.583 1.00 89.88 96 SER A O 1
ATOM 745 N N . LYS A 1 97 ? -3.136 -20.120 -12.648 1.00 93.81 97 LYS A N 1
ATOM 746 C CA . LYS A 1 97 ? -2.395 -19.452 -13.728 1.00 93.81 97 LYS A CA 1
ATOM 747 C C . LYS A 1 97 ? -2.638 -17.947 -13.694 1.00 93.81 97 LYS A C 1
ATOM 749 O O . LYS A 1 97 ? -3.740 -17.517 -13.384 1.00 93.81 97 LYS A O 1
ATOM 754 N N . LEU A 1 98 ? -1.633 -17.170 -14.102 1.00 94.19 98 LEU A N 1
ATOM 755 C CA . LEU A 1 98 ? -1.709 -15.704 -14.192 1.00 94.19 98 LEU A CA 1
ATOM 756 C C . LEU A 1 98 ? -2.912 -15.221 -15.004 1.00 94.19 98 LEU A C 1
ATOM 758 O O . LEU A 1 98 ? -3.580 -14.288 -14.594 1.00 94.19 98 LEU A O 1
ATOM 762 N N . SER A 1 99 ? -3.235 -15.898 -16.109 1.00 95.25 99 SER A N 1
ATOM 763 C CA . SER A 1 99 ? -4.371 -15.534 -16.965 1.00 95.25 99 SER A CA 1
ATOM 764 C C . SER A 1 99 ? -5.759 -15.799 -16.375 1.00 95.25 99 SER A C 1
ATOM 766 O O . SER A 1 99 ? -6.744 -15.531 -17.057 1.00 95.25 99 SER A O 1
ATOM 768 N N . ASP A 1 100 ? -5.865 -16.391 -15.181 1.00 93.44 100 ASP A N 1
ATOM 769 C CA . ASP A 1 100 ? -7.132 -16.401 -14.433 1.00 93.44 100 ASP A CA 1
ATOM 770 C C . ASP A 1 100 ? -7.345 -15.088 -13.663 1.00 93.44 100 ASP A C 1
ATOM 772 O O . ASP A 1 100 ? -8.493 -14.725 -13.412 1.00 93.44 100 ASP A O 1
ATOM 776 N N . TYR A 1 101 ? -6.251 -14.398 -13.319 1.00 94.62 101 TYR A N 1
ATOM 777 C CA . TYR A 1 101 ? -6.250 -13.196 -12.492 1.00 94.62 101 TYR A CA 1
ATOM 778 C C . TYR A 1 101 ? -6.011 -11.926 -13.317 1.00 94.62 101 TYR A C 1
ATOM 780 O O . TYR A 1 101 ? -6.849 -11.041 -13.318 1.00 94.62 101 TYR A O 1
ATOM 788 N N . ILE A 1 102 ? -4.931 -11.851 -14.098 1.00 96.06 102 ILE A N 1
ATOM 789 C CA . ILE A 1 102 ? -4.600 -10.665 -14.904 1.00 96.06 102 ILE A CA 1
ATOM 790 C C . ILE A 1 102 ? -5.394 -10.683 -16.219 1.00 96.06 102 ILE A C 1
ATOM 792 O O . ILE A 1 102 ? -5.178 -11.564 -17.066 1.00 96.06 102 ILE A O 1
ATOM 796 N N . LYS A 1 103 ? -6.286 -9.702 -16.395 1.00 95.00 103 LYS A N 1
ATOM 797 C CA . LYS A 1 103 ? -7.153 -9.509 -17.570 1.00 95.00 103 LYS A CA 1
ATOM 798 C C . LYS A 1 103 ? -6.464 -8.695 -18.667 1.00 95.00 103 LYS A C 1
ATOM 800 O O . LYS A 1 103 ? -6.467 -9.122 -19.826 1.00 95.00 103 LYS A O 1
ATOM 805 N N . ASP A 1 104 ? -5.867 -7.565 -18.306 1.00 95.88 104 ASP A N 1
ATOM 806 C CA . ASP A 1 104 ? -5.183 -6.648 -19.224 1.00 95.88 104 ASP A CA 1
ATOM 807 C C . ASP A 1 104 ? -4.021 -5.929 -18.521 1.00 95.88 104 ASP A C 1
ATOM 809 O O . ASP A 1 104 ? -3.804 -6.103 -17.321 1.00 95.88 104 ASP A O 1
ATOM 813 N N . ALA A 1 105 ? -3.235 -5.163 -19.275 1.00 97.25 105 ALA A N 1
ATOM 814 C CA . ALA A 1 105 ? -2.153 -4.348 -18.741 1.00 97.25 105 ALA A CA 1
ATOM 815 C C . ALA A 1 105 ? -2.006 -3.038 -19.522 1.00 97.25 105 ALA A C 1
ATOM 817 O O . ALA A 1 105 ? -2.046 -3.030 -20.759 1.00 97.25 105 ALA A O 1
ATOM 818 N N . LYS A 1 106 ? -1.725 -1.946 -18.815 1.00 96.94 106 LYS A N 1
ATOM 819 C CA . LYS A 1 106 ? -1.362 -0.645 -19.389 1.00 96.94 106 LYS A CA 1
ATOM 820 C C . LYS A 1 106 ? -0.145 -0.060 -18.676 1.00 96.94 106 LYS A C 1
ATOM 822 O O . LYS A 1 106 ? 0.292 -0.560 -17.648 1.00 96.94 106 LYS A O 1
ATOM 827 N N . ALA A 1 107 ? 0.457 0.958 -19.281 1.00 97.94 107 ALA A N 1
ATOM 828 C CA . ALA A 1 107 ? 1.597 1.643 -18.692 1.00 97.94 107 ALA A CA 1
ATOM 829 C C . ALA A 1 107 ? 1.543 3.139 -18.977 1.00 97.94 107 ALA A C 1
ATOM 831 O O . ALA A 1 107 ? 1.196 3.548 -20.093 1.00 97.94 107 ALA A O 1
ATOM 832 N N . PHE A 1 108 ? 1.945 3.930 -17.992 1.00 97.75 108 PHE A N 1
ATOM 833 C CA . PHE A 1 108 ? 1.921 5.384 -18.045 1.00 97.75 108 PHE A CA 1
ATOM 834 C C . PHE A 1 108 ? 3.055 5.999 -17.220 1.00 97.75 108 PHE A C 1
ATOM 836 O O . PHE A 1 108 ? 3.844 5.296 -16.597 1.00 97.75 108 PHE A O 1
ATOM 843 N N . TYR A 1 109 ? 3.192 7.317 -17.299 1.00 96.75 109 TYR A N 1
ATOM 844 C CA . TYR A 1 109 ? 4.059 8.105 -16.427 1.00 96.75 109 TYR A CA 1
ATOM 845 C C . TYR A 1 109 ? 3.383 9.432 -16.098 1.00 96.75 109 TYR A C 1
ATOM 847 O O . TYR A 1 109 ? 2.573 9.930 -16.890 1.00 96.75 109 TYR A O 1
ATOM 855 N N . GLU A 1 110 ? 3.742 10.015 -14.965 1.00 94.62 110 GLU A N 1
ATOM 856 C CA . GLU A 1 110 ? 3.267 11.333 -14.554 1.00 94.62 110 GLU A CA 1
ATOM 857 C C . GLU A 1 110 ? 3.991 12.441 -15.335 1.00 94.62 110 GLU A C 1
ATOM 859 O O . GLU A 1 110 ? 5.213 12.430 -15.506 1.00 94.62 110 GLU A O 1
ATOM 864 N N . ILE A 1 111 ? 3.230 13.395 -15.873 1.00 92.69 111 ILE A N 1
ATOM 865 C CA . ILE A 1 111 ? 3.760 14.603 -16.530 1.00 92.69 111 ILE A CA 1
ATOM 866 C C . ILE A 1 111 ? 3.867 15.742 -15.513 1.00 92.69 111 ILE A C 1
ATOM 868 O O . ILE A 1 111 ? 4.829 16.513 -15.540 1.00 92.69 111 ILE A O 1
ATOM 872 N N . ASP A 1 112 ? 2.851 15.846 -14.667 1.00 89.69 112 ASP A N 1
ATOM 873 C CA . ASP A 1 112 ? 2.736 16.703 -13.495 1.00 89.69 112 ASP A CA 1
ATOM 874 C C . ASP A 1 112 ? 1.748 16.050 -12.517 1.00 89.69 112 ASP A C 1
ATOM 876 O O . ASP A 1 112 ? 1.112 15.057 -12.877 1.00 89.69 112 ASP A O 1
ATOM 880 N N . ASP A 1 113 ? 1.592 16.645 -11.333 1.00 86.00 113 ASP A N 1
ATOM 881 C CA . ASP A 1 113 ? 0.732 16.183 -10.228 1.00 86.00 113 ASP A CA 1
ATOM 882 C C . ASP A 1 113 ? -0.731 15.892 -10.630 1.00 86.00 113 ASP A C 1
ATOM 884 O O . ASP A 1 113 ? -1.503 15.354 -9.847 1.00 86.00 113 ASP A O 1
ATOM 888 N N . CYS A 1 114 ? -1.149 16.296 -11.831 1.00 88.56 114 CYS A N 1
ATOM 889 C CA . CYS A 1 114 ? -2.536 16.285 -12.279 1.00 88.56 114 CYS A CA 1
ATOM 890 C C . CYS A 1 114 ? -2.741 15.665 -13.658 1.00 88.56 114 CYS A C 1
ATOM 892 O O . CYS A 1 114 ? -3.865 15.651 -14.167 1.00 88.56 114 CYS A O 1
ATOM 894 N N . THR A 1 115 ? -1.667 15.233 -14.312 1.00 91.56 115 THR A N 1
ATOM 895 C CA . THR A 1 115 ? -1.716 14.808 -15.705 1.00 91.56 115 THR A CA 1
ATOM 896 C C . THR A 1 115 ? -0.804 13.620 -15.904 1.00 91.56 115 THR A C 1
ATOM 898 O O . THR A 1 115 ? 0.420 13.723 -15.799 1.00 91.56 115 THR A O 1
ATOM 901 N N . THR A 1 116 ? -1.383 12.505 -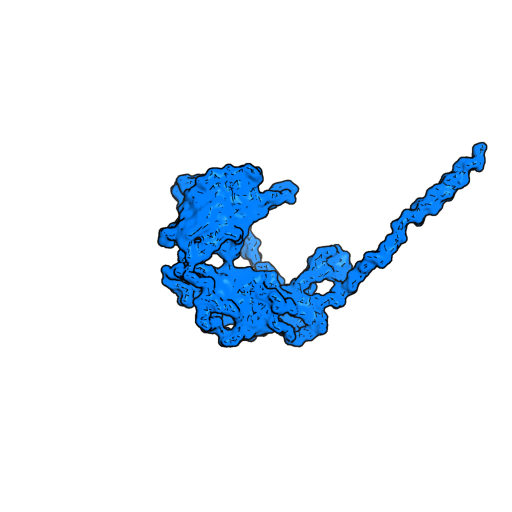16.324 1.00 94.81 116 THR A N 1
ATOM 902 C CA . THR A 1 116 ? -0.612 11.350 -16.773 1.00 94.81 116 THR A CA 1
ATOM 903 C C . THR A 1 116 ? -0.359 11.413 -18.277 1.00 94.81 116 THR A C 1
ATOM 905 O O . THR A 1 116 ? -0.993 12.150 -19.049 1.00 94.81 116 THR A O 1
ATOM 908 N N . SER A 1 117 ? 0.553 10.570 -18.751 1.00 96.25 117 SER A N 1
ATOM 909 C CA . SER A 1 117 ? 0.721 10.332 -20.179 1.00 96.25 117 SER A CA 1
ATOM 910 C C . SER A 1 117 ? -0.572 9.851 -20.849 1.00 96.25 117 SER A C 1
ATOM 912 O O . SER A 1 117 ? -0.793 10.169 -22.018 1.00 96.25 117 SER A O 1
ATOM 914 N N . GLU A 1 118 ? -1.452 9.140 -20.135 1.00 93.62 118 GLU A N 1
ATOM 915 C CA . GLU A 1 118 ? -2.731 8.670 -20.685 1.00 93.62 118 GLU A CA 1
ATOM 916 C C . GLU A 1 118 ? -3.688 9.828 -20.973 1.00 93.62 118 GLU A C 1
ATOM 918 O O . GLU A 1 118 ? -4.221 9.913 -22.085 1.00 93.62 118 GLU A O 1
ATOM 923 N N . ASP A 1 119 ? -3.820 10.776 -20.042 1.00 92.88 119 ASP A N 1
ATOM 924 C CA . ASP A 1 119 ? -4.651 11.981 -20.203 1.00 92.88 119 ASP A CA 1
ATOM 925 C C . ASP A 1 119 ? -4.184 12.820 -21.397 1.00 92.88 119 ASP A C 1
ATOM 927 O O . ASP A 1 119 ? -4.970 13.318 -22.215 1.00 92.88 119 ASP A O 1
ATOM 931 N N . ALA A 1 120 ? -2.863 12.898 -21.569 1.00 93.94 120 ALA A N 1
ATOM 932 C CA . ALA A 1 120 ? -2.223 13.552 -22.702 1.00 93.94 120 ALA A CA 1
ATOM 933 C C . ALA A 1 120 ? -2.309 12.750 -24.019 1.00 93.94 120 ALA A C 1
ATOM 935 O O . ALA A 1 120 ? -1.822 13.218 -25.054 1.00 93.94 120 ALA A O 1
ATOM 936 N N . ASN A 1 121 ? -2.950 11.575 -24.025 1.00 94.38 121 ASN A N 1
ATOM 937 C CA . ASN A 1 121 ? -3.033 10.643 -25.156 1.00 94.38 121 ASN A CA 1
ATOM 938 C C . ASN A 1 121 ? -1.651 10.193 -25.678 1.00 94.38 121 ASN A C 1
ATOM 940 O O . ASN A 1 121 ? -1.455 9.963 -26.878 1.00 94.38 121 ASN A O 1
ATOM 944 N N . ILE A 1 122 ? -0.681 10.072 -24.775 1.00 94.19 122 ILE A N 1
ATOM 945 C CA . ILE A 1 122 ? 0.662 9.544 -25.008 1.00 94.19 122 ILE A CA 1
ATOM 946 C C . ILE A 1 122 ? 0.684 8.099 -24.504 1.00 94.19 122 ILE A C 1
ATOM 948 O O . ILE A 1 122 ? 0.847 7.831 -23.321 1.00 94.19 122 ILE A O 1
ATOM 952 N N . SER A 1 123 ? 0.527 7.150 -25.423 1.00 92.38 123 SER A N 1
ATOM 953 C CA . SER A 1 123 ? 0.566 5.725 -25.087 1.00 92.38 123 SER A CA 1
ATOM 954 C C . SER A 1 123 ? 2.004 5.211 -25.015 1.00 92.38 123 SER A C 1
ATOM 956 O O . SER A 1 123 ? 2.790 5.399 -25.953 1.00 92.38 123 SER A O 1
ATOM 958 N N . LEU A 1 124 ? 2.329 4.513 -23.924 1.00 95.75 124 LEU A N 1
ATOM 959 C CA . LEU A 1 124 ? 3.535 3.701 -23.832 1.00 95.75 124 LEU A CA 1
ATOM 960 C C . LEU A 1 124 ? 3.333 2.359 -24.536 1.00 95.75 124 LEU A C 1
ATOM 962 O O . LEU A 1 124 ? 2.284 1.724 -24.465 1.00 95.75 124 LEU A O 1
ATOM 966 N N . ASN A 1 125 ? 4.374 1.907 -25.229 1.00 96.25 125 ASN A N 1
ATOM 967 C CA . ASN A 1 125 ? 4.358 0.631 -25.931 1.00 96.25 125 ASN A CA 1
ATOM 968 C C . ASN A 1 125 ? 4.623 -0.518 -24.949 1.00 96.25 125 ASN A C 1
ATOM 970 O O . ASN A 1 125 ? 5.766 -0.963 -24.794 1.00 96.25 125 ASN A O 1
ATOM 974 N N . LEU A 1 126 ? 3.554 -0.973 -24.302 1.00 97.81 126 LEU A N 1
ATOM 975 C CA . LEU A 1 126 ? 3.520 -2.155 -23.452 1.00 97.81 126 LEU A CA 1
ATOM 976 C C . LEU A 1 126 ? 3.095 -3.390 -24.259 1.00 97.81 126 LEU A C 1
ATOM 978 O O . LEU A 1 126 ? 2.175 -3.353 -25.074 1.00 97.81 126 LEU A O 1
ATOM 982 N N . VAL A 1 127 ? 3.771 -4.508 -24.018 1.00 97.62 127 VAL A N 1
ATOM 983 C CA . VAL A 1 127 ? 3.365 -5.838 -24.481 1.00 97.62 127 VAL A CA 1
ATOM 984 C C . VAL A 1 127 ? 3.443 -6.772 -23.290 1.00 97.62 127 VAL A C 1
ATOM 986 O O . VAL A 1 127 ? 4.500 -6.842 -22.671 1.00 97.62 127 VAL A O 1
ATOM 989 N N . PHE A 1 128 ? 2.377 -7.516 -23.009 1.00 98.19 128 PHE A N 1
ATOM 990 C CA . PHE A 1 128 ? 2.338 -8.517 -21.947 1.00 98.19 128 PHE A CA 1
ATOM 991 C C . PHE A 1 128 ? 1.615 -9.786 -22.420 1.00 98.19 128 PHE A C 1
ATOM 993 O O . PHE A 1 128 ? 0.634 -9.716 -23.158 1.00 98.19 128 PHE A O 1
ATOM 1000 N N . ASP A 1 129 ? 2.120 -10.955 -22.026 1.00 97.44 129 ASP A N 1
ATOM 1001 C CA . ASP A 1 129 ? 1.481 -12.251 -22.273 1.00 97.44 129 ASP A CA 1
ATOM 1002 C C . ASP A 1 129 ? 1.211 -12.970 -20.950 1.00 97.44 129 ASP A C 1
ATOM 1004 O O . ASP A 1 129 ? 2.093 -13.631 -20.398 1.00 97.44 129 ASP A O 1
ATOM 1008 N N . ALA A 1 130 ? -0.040 -12.918 -20.490 1.00 95.44 130 ALA A N 1
ATOM 1009 C CA . ALA A 1 130 ? -0.490 -13.549 -19.248 1.00 95.44 130 ALA A CA 1
ATOM 1010 C C . ALA A 1 130 ? -0.322 -15.083 -19.217 1.00 95.44 130 ALA A C 1
ATOM 1012 O O . ALA A 1 130 ? -0.403 -15.692 -18.153 1.00 95.44 130 ALA A O 1
ATOM 1013 N N . ASN A 1 131 ? -0.082 -15.753 -20.352 1.00 94.12 131 ASN A N 1
ATOM 1014 C CA . ASN A 1 131 ? 0.195 -17.196 -20.345 1.00 94.12 131 ASN A CA 1
ATOM 1015 C C . ASN A 1 131 ? 1.648 -17.513 -20.003 1.00 94.12 131 ASN A C 1
ATOM 1017 O O . ASN A 1 131 ? 1.935 -18.598 -19.496 1.00 94.12 131 ASN A O 1
ATOM 1021 N N . THR A 1 132 ? 2.569 -16.611 -20.341 1.00 95.56 132 THR A N 1
ATOM 1022 C CA . THR A 1 132 ? 4.002 -16.788 -20.085 1.00 95.56 132 THR A CA 1
ATOM 1023 C C . THR A 1 132 ? 4.521 -15.892 -18.971 1.00 95.56 132 THR A C 1
ATOM 1025 O O . THR A 1 132 ? 5.639 -16.119 -18.520 1.00 95.56 132 THR A O 1
ATOM 1028 N N . GLY A 1 133 ? 3.740 -14.892 -18.555 1.00 96.94 133 GLY A N 1
ATOM 1029 C CA . GLY A 1 133 ? 4.131 -13.871 -17.589 1.00 96.94 133 GLY A CA 1
ATOM 1030 C C . GLY A 1 133 ? 5.117 -12.848 -18.149 1.00 96.94 133 GLY A C 1
ATOM 1031 O O . GLY A 1 133 ? 5.593 -11.990 -17.420 1.00 96.94 133 GLY A O 1
ATOM 1032 N N . LYS A 1 134 ? 5.472 -12.913 -19.435 1.00 98.12 134 LYS A N 1
ATOM 1033 C CA . LYS A 1 134 ? 6.529 -12.067 -20.001 1.00 98.12 134 LYS A CA 1
ATOM 1034 C C . LYS A 1 134 ? 5.957 -10.781 -20.554 1.00 98.12 134 LYS A C 1
ATOM 1036 O O . LYS A 1 134 ? 5.007 -10.816 -21.338 1.00 98.12 134 LYS A O 1
ATOM 1041 N N . GLY A 1 135 ? 6.606 -9.672 -20.225 1.00 98.00 135 GLY A N 1
ATOM 1042 C CA . GLY A 1 135 ? 6.256 -8.374 -20.767 1.00 98.00 135 GLY A CA 1
ATOM 1043 C C . GLY A 1 135 ? 7.448 -7.499 -21.127 1.00 98.00 135 GLY A C 1
ATOM 1044 O O . GLY A 1 135 ? 8.607 -7.793 -20.822 1.00 98.00 135 GLY A O 1
ATOM 1045 N N . SER A 1 136 ? 7.154 -6.421 -21.843 1.00 98.19 136 SER A N 1
ATOM 1046 C CA . SER A 1 136 ? 8.104 -5.355 -22.130 1.00 98.19 136 SER A CA 1
ATOM 1047 C C . SER A 1 136 ? 7.395 -4.019 -22.252 1.00 98.19 136 SER A C 1
ATOM 1049 O O . SER A 1 136 ? 6.342 -3.964 -22.885 1.00 98.19 136 SER A O 1
ATOM 1051 N N . VAL A 1 137 ? 8.018 -2.958 -21.756 1.00 98.12 137 VAL A N 1
ATOM 1052 C CA . VAL A 1 137 ? 7.523 -1.581 -21.839 1.00 98.12 137 VAL A CA 1
ATOM 1053 C C . VAL A 1 137 ? 8.630 -0.657 -22.342 1.00 98.12 137 VAL A C 1
ATOM 1055 O O . VAL A 1 137 ? 9.816 -0.884 -22.082 1.00 98.12 137 VAL A O 1
ATOM 1058 N N . ASP A 1 138 ? 8.266 0.354 -23.124 1.00 97.31 138 ASP A N 1
ATOM 1059 C CA . ASP A 1 138 ? 9.203 1.388 -23.560 1.00 97.31 138 ASP A CA 1
ATOM 1060 C C . ASP A 1 138 ? 9.302 2.475 -22.476 1.00 97.31 138 ASP A C 1
ATOM 1062 O O . ASP A 1 138 ? 8.360 3.234 -22.282 1.00 97.31 138 ASP A O 1
ATOM 1066 N N . PHE A 1 139 ? 10.455 2.564 -21.808 1.00 96.56 139 PHE A N 1
ATOM 1067 C CA . PHE A 1 139 ? 10.800 3.613 -20.847 1.00 96.56 139 PHE A CA 1
ATOM 1068 C C . PHE A 1 139 ? 11.257 4.864 -21.618 1.00 96.56 139 PHE A C 1
ATOM 1070 O O . PHE A 1 139 ? 12.314 4.810 -22.266 1.00 96.56 139 PHE A O 1
ATOM 1077 N N . PRO A 1 140 ? 10.490 5.971 -21.635 1.00 95.69 140 PRO A N 1
ATOM 1078 C CA . PRO A 1 140 ? 10.770 7.108 -22.511 1.00 95.69 140 PRO A CA 1
ATOM 1079 C C . PRO A 1 140 ? 12.023 7.907 -22.134 1.00 95.69 140 PRO A C 1
ATOM 1081 O O . PRO A 1 140 ? 12.482 7.923 -20.998 1.00 95.69 140 PRO A O 1
ATOM 1084 N N . ALA A 1 141 ? 12.576 8.629 -23.112 1.00 94.12 141 ALA A N 1
ATOM 1085 C CA . ALA A 1 141 ? 13.592 9.639 -22.831 1.00 94.12 141 ALA A CA 1
ATOM 1086 C C . ALA A 1 141 ? 12.982 10.821 -22.063 1.00 94.12 141 ALA A C 1
ATOM 1088 O O . ALA A 1 141 ? 11.904 11.286 -22.429 1.00 94.12 141 ALA A O 1
ATOM 1089 N N . GLY A 1 142 ? 13.708 11.363 -21.085 1.00 93.44 142 GLY A N 1
ATOM 1090 C CA . GLY A 1 142 ? 13.260 12.521 -20.307 1.00 93.44 142 GLY A CA 1
ATOM 1091 C C . GLY A 1 142 ? 12.256 12.210 -19.193 1.00 93.44 142 GLY A C 1
ATOM 1092 O O . GLY A 1 142 ? 11.807 13.151 -18.557 1.00 93.44 142 GLY A O 1
ATOM 1093 N N . VAL A 1 143 ? 11.936 10.934 -18.964 1.00 94.88 143 VAL A N 1
ATOM 1094 C CA . VAL A 1 143 ? 11.058 10.454 -17.887 1.00 94.88 143 VAL A CA 1
ATOM 1095 C C . VAL A 1 143 ? 11.910 9.841 -16.770 1.00 94.88 143 VAL A C 1
ATOM 1097 O O . VAL A 1 143 ? 12.998 9.322 -17.046 1.00 94.88 143 VAL A O 1
ATOM 1100 N N . GLU A 1 144 ? 11.450 9.953 -15.526 1.00 94.00 144 GLU A N 1
ATOM 1101 C CA . GLU A 1 144 ? 12.149 9.475 -14.320 1.00 94.00 144 GLU A CA 1
ATOM 1102 C C . GLU A 1 144 ? 11.576 8.157 -13.795 1.00 94.00 144 GLU A C 1
ATOM 1104 O O . GLU A 1 144 ? 12.341 7.300 -13.354 1.00 94.00 144 GLU A O 1
ATOM 1109 N N . GLU A 1 145 ? 10.270 7.962 -13.965 1.00 96.50 145 GLU A N 1
ATOM 1110 C CA . GLU A 1 145 ? 9.515 6.804 -13.501 1.00 96.50 145 GLU A CA 1
ATOM 1111 C C . GLU A 1 145 ? 8.409 6.453 -14.503 1.00 96.50 145 GLU A C 1
ATOM 1113 O O . GLU A 1 145 ? 7.852 7.329 -15.169 1.00 96.50 145 GLU A O 1
ATOM 1118 N N . ILE A 1 146 ? 8.112 5.165 -14.640 1.00 97.56 146 ILE A N 1
ATOM 1119 C CA . ILE A 1 146 ? 6.909 4.677 -15.315 1.00 97.56 146 ILE A CA 1
ATOM 1120 C C . ILE A 1 146 ? 6.185 3.693 -14.398 1.00 97.56 146 ILE A C 1
ATOM 1122 O O . ILE A 1 146 ? 6.826 2.927 -13.678 1.00 97.56 146 ILE A O 1
ATOM 1126 N N . GLU A 1 147 ? 4.869 3.644 -14.515 1.00 97.94 147 GLU A N 1
ATOM 1127 C CA . GLU A 1 147 ? 4.012 2.700 -13.811 1.00 97.94 147 GLU A CA 1
ATOM 1128 C C . GLU A 1 147 ? 3.397 1.711 -14.803 1.00 97.94 147 GLU A C 1
ATOM 1130 O O . GLU A 1 147 ? 3.039 2.073 -15.931 1.00 97.94 147 GLU A O 1
ATOM 1135 N N . VAL A 1 148 ? 3.322 0.439 -14.411 1.00 98.12 148 VAL A N 1
ATOM 1136 C CA . VAL A 1 148 ? 2.635 -0.618 -15.158 1.00 98.12 148 VAL A CA 1
ATOM 1137 C C . VAL A 1 148 ? 1.473 -1.117 -14.307 1.00 98.12 148 VAL A C 1
ATOM 1139 O O . VAL A 1 148 ? 1.695 -1.791 -13.308 1.00 98.12 148 VAL A O 1
ATOM 1142 N N . GLU A 1 149 ? 0.251 -0.806 -14.732 1.00 97.81 149 GLU A N 1
ATOM 1143 C CA . GLU A 1 149 ? -1.000 -1.201 -14.075 1.00 97.81 149 GLU A CA 1
ATOM 1144 C C . GLU A 1 149 ? -1.578 -2.433 -14.779 1.00 97.81 149 GLU A C 1
ATOM 1146 O O . GLU A 1 149 ? -1.677 -2.483 -16.014 1.00 97.81 149 GLU A O 1
ATOM 1151 N N . PHE A 1 150 ? -1.970 -3.430 -13.998 1.00 97.69 150 PHE A N 1
ATOM 1152 C CA . PHE A 1 150 ? -2.690 -4.608 -14.452 1.00 97.69 150 PHE A CA 1
ATOM 1153 C C . PHE A 1 150 ? -4.152 -4.513 -14.039 1.00 97.69 150 PHE A C 1
ATOM 1155 O O . PHE A 1 150 ? -4.441 -4.266 -12.879 1.00 97.69 150 PHE A O 1
ATOM 1162 N N . GLU A 1 151 ? -5.064 -4.792 -14.970 1.00 97.06 151 GLU A N 1
ATOM 1163 C CA . GLU A 1 151 ? -6.468 -5.056 -14.641 1.00 97.06 151 GLU A CA 1
ATOM 1164 C C . GLU A 1 151 ? -6.581 -6.503 -14.136 1.00 97.06 151 GLU A C 1
ATOM 1166 O O . GLU A 1 151 ? -6.098 -7.437 -14.795 1.00 97.06 151 GLU A O 1
ATOM 1171 N N . THR A 1 152 ? -7.219 -6.705 -12.990 1.00 95.38 152 THR A N 1
ATOM 1172 C CA . THR A 1 152 ? -7.375 -7.992 -12.304 1.00 95.38 152 THR A CA 1
ATOM 1173 C C . THR A 1 152 ? -8.791 -8.545 -12.456 1.00 95.38 152 THR A C 1
ATOM 1175 O O . THR A 1 152 ? -9.705 -7.934 -13.016 1.00 95.38 152 THR A O 1
ATOM 1178 N N . ASN A 1 153 ? -8.981 -9.772 -11.984 1.00 94.69 153 ASN A N 1
ATOM 1179 C CA . ASN A 1 153 ? -10.272 -10.414 -11.840 1.00 94.69 153 ASN A CA 1
ATOM 1180 C C . ASN A 1 153 ? -10.707 -10.388 -10.378 1.00 94.69 153 ASN A C 1
ATOM 1182 O O . ASN A 1 153 ? -10.628 -11.422 -9.725 1.00 94.69 153 ASN A O 1
ATOM 1186 N N . ASP A 1 154 ? -11.177 -9.223 -9.938 1.00 89.94 154 ASP A N 1
ATOM 1187 C CA . ASP A 1 154 ? -11.967 -8.957 -8.726 1.00 89.94 154 ASP A CA 1
ATOM 1188 C C . ASP A 1 154 ? -12.867 -10.131 -8.288 1.00 89.94 154 ASP A C 1
ATOM 1190 O O . ASP A 1 154 ? -12.815 -10.615 -7.165 1.00 89.94 154 ASP A O 1
ATOM 1194 N N . ALA A 1 155 ? -13.627 -10.715 -9.214 1.00 91.44 155 ALA A N 1
ATOM 1195 C CA . ALA A 1 155 ? -14.543 -11.813 -8.889 1.00 91.44 155 ALA A CA 1
ATOM 1196 C C . ALA A 1 155 ? -13.878 -13.199 -8.724 1.00 91.44 155 ALA A C 1
ATOM 1198 O O . ALA A 1 155 ? -14.578 -14.205 -8.570 1.00 91.44 155 ALA A O 1
ATOM 1199 N N . LEU A 1 156 ? -12.557 -13.327 -8.900 1.00 90.50 156 LEU A N 1
ATOM 1200 C CA . LEU A 1 156 ? -11.868 -14.620 -8.786 1.00 90.50 156 LEU A CA 1
ATOM 1201 C C . LEU A 1 156 ? -11.816 -15.106 -7.340 1.00 90.50 156 LEU A C 1
ATOM 1203 O O . LEU A 1 156 ? -11.801 -16.321 -7.114 1.00 90.50 156 LEU A O 1
ATOM 1207 N N . PHE A 1 157 ? -11.717 -14.153 -6.423 1.00 88.88 157 PHE A N 1
ATOM 1208 C CA . PHE A 1 157 ? -11.314 -14.374 -5.051 1.00 88.88 157 PHE A CA 1
ATOM 1209 C C . PHE A 1 157 ? -12.384 -13.972 -4.045 1.00 88.88 157 PHE A C 1
ATOM 1211 O O . PHE A 1 157 ? -12.542 -14.759 -3.125 1.00 88.88 157 PHE A O 1
ATOM 1218 N N . ASP A 1 158 ? -13.176 -12.932 -4.335 1.00 85.44 158 ASP A N 1
ATOM 1219 C CA . ASP A 1 158 ? -14.387 -12.518 -3.604 1.00 85.44 158 ASP A CA 1
ATOM 1220 C C . ASP A 1 158 ? -15.366 -13.695 -3.387 1.00 85.44 158 ASP A C 1
ATOM 1222 O O . ASP A 1 158 ? -16.201 -14.025 -4.249 1.00 85.44 158 ASP A O 1
ATOM 1226 N N . ASP A 1 159 ? -15.201 -14.417 -2.272 1.00 86.50 159 ASP A N 1
ATOM 1227 C CA . ASP A 1 159 ? -15.938 -15.648 -1.980 1.00 86.50 159 ASP A CA 1
ATOM 1228 C C . ASP A 1 159 ? -16.507 -15.782 -0.556 1.00 86.50 159 ASP A C 1
ATOM 1230 O O . ASP A 1 159 ? -17.108 -16.827 -0.259 1.00 86.50 159 ASP A O 1
ATOM 1234 N N . ASP A 1 160 ? -16.463 -14.730 0.274 1.00 89.25 160 ASP A N 1
ATOM 1235 C CA . ASP A 1 160 ? -16.910 -14.722 1.679 1.00 89.25 160 ASP A CA 1
ATOM 1236 C C . ASP A 1 160 ? -16.182 -15.796 2.533 1.00 89.25 160 ASP A C 1
ATOM 1238 O O . ASP A 1 160 ? -16.749 -16.330 3.507 1.00 89.25 160 ASP A O 1
ATOM 1242 N N . VAL A 1 161 ? -14.960 -16.211 2.159 1.00 89.56 161 VAL A N 1
ATOM 1243 C CA . VAL A 1 161 ? -14.219 -17.295 2.821 1.00 89.56 161 VAL A CA 1
ATOM 1244 C C . VAL A 1 161 ? -12.750 -16.946 3.055 1.00 89.56 161 VAL A C 1
ATOM 1246 O O . VAL A 1 161 ? -11.893 -17.142 2.198 1.00 89.56 161 VAL A O 1
ATOM 1249 N N . LEU A 1 162 ? -12.441 -16.743 4.344 1.00 90.88 162 LEU A N 1
ATOM 1250 C CA . LEU A 1 162 ? -11.070 -16.608 4.830 1.00 90.88 162 LEU A CA 1
ATOM 1251 C C . LEU A 1 162 ? -10.121 -17.685 4.274 1.00 90.88 162 LEU A C 1
ATOM 1253 O O . LEU A 1 162 ? -10.266 -18.906 4.469 1.00 90.88 162 LEU A O 1
ATOM 1257 N N . ASN A 1 163 ? -9.061 -17.184 3.676 1.00 88.38 163 ASN A N 1
ATOM 1258 C CA . ASN A 1 163 ? -7.982 -17.888 3.046 1.00 88.38 163 ASN A CA 1
ATOM 1259 C C . ASN A 1 163 ? -7.136 -18.671 4.029 1.00 88.38 163 ASN A C 1
ATOM 1261 O O . ASN A 1 163 ? -6.770 -18.262 5.129 1.00 88.38 163 ASN A O 1
ATOM 1265 N N . THR A 1 164 ? -6.731 -19.845 3.557 1.00 87.19 164 THR A N 1
ATOM 1266 C CA . THR A 1 164 ? -5.828 -20.735 4.297 1.00 87.19 164 THR A CA 1
ATOM 1267 C C . THR A 1 164 ? -4.405 -20.727 3.741 1.00 87.19 164 THR A C 1
ATOM 1269 O O . THR A 1 164 ? -3.504 -21.334 4.326 1.00 87.19 164 THR A O 1
ATOM 1272 N N . THR A 1 165 ? -4.175 -20.045 2.617 1.00 88.00 165 THR A N 1
ATOM 1273 C CA . THR A 1 165 ? -2.888 -19.960 1.915 1.00 88.00 165 THR A CA 1
ATOM 1274 C C . THR A 1 165 ? -2.692 -18.572 1.329 1.00 88.00 165 THR A C 1
ATOM 1276 O O . THR A 1 165 ? -3.670 -17.983 0.894 1.00 88.00 165 THR A O 1
ATOM 1279 N N . ASP A 1 166 ? -1.442 -18.103 1.258 1.00 89.44 166 ASP A N 1
ATOM 1280 C CA . ASP A 1 166 ? -1.125 -16.816 0.625 1.00 89.44 166 ASP A CA 1
ATOM 1281 C C . ASP A 1 166 ? -1.528 -16.816 -0.850 1.00 89.44 166 ASP A C 1
ATOM 1283 O O . ASP A 1 166 ? -1.297 -17.803 -1.570 1.00 89.44 166 ASP A O 1
ATOM 1287 N N . ARG A 1 167 ? -2.068 -15.683 -1.290 1.00 92.50 167 ARG A N 1
ATOM 1288 C CA . ARG A 1 167 ? -2.337 -15.348 -2.683 1.00 92.50 167 ARG A CA 1
ATOM 1289 C C . ARG A 1 167 ? -1.346 -14.244 -3.064 1.00 92.50 167 ARG A C 1
ATOM 1291 O O . ARG A 1 167 ? -1.343 -13.181 -2.464 1.00 92.50 167 ARG A O 1
ATOM 1298 N N . SER A 1 168 ? -0.419 -14.530 -3.978 1.00 95.44 168 SER A N 1
ATOM 1299 C CA . SER A 1 168 ? 0.646 -13.573 -4.319 1.00 95.44 168 SER A CA 1
ATOM 1300 C C . SER A 1 168 ? 1.249 -13.835 -5.696 1.00 95.44 168 SER A C 1
ATOM 1302 O O . SER A 1 168 ? 1.146 -14.946 -6.232 1.00 95.44 168 SER A O 1
ATOM 1304 N N . LEU A 1 169 ? 1.964 -12.849 -6.232 1.00 97.00 169 LEU A N 1
ATOM 1305 C CA . LEU A 1 169 ? 2.828 -12.972 -7.412 1.00 97.00 169 LEU A CA 1
ATOM 1306 C C . LEU A 1 169 ? 4.096 -12.131 -7.249 1.00 97.00 169 LEU A C 1
ATOM 1308 O O . LEU A 1 169 ? 4.160 -11.241 -6.407 1.00 97.00 169 LEU A O 1
ATOM 1312 N N . GLU A 1 170 ? 5.106 -12.415 -8.064 1.00 97.75 170 GLU A N 1
ATOM 1313 C CA . GLU A 1 170 ? 6.347 -11.639 -8.092 1.00 97.75 170 GLU A CA 1
ATOM 1314 C C . GLU A 1 170 ? 6.593 -11.061 -9.486 1.00 97.75 170 GLU A C 1
ATOM 1316 O O . GLU A 1 170 ? 6.436 -11.743 -10.506 1.00 97.75 170 GLU A O 1
ATOM 1321 N N . VAL A 1 171 ? 7.032 -9.808 -9.529 1.00 98.06 171 VAL A N 1
ATOM 1322 C CA . VAL A 1 171 ? 7.477 -9.100 -10.727 1.00 98.06 171 VAL A CA 1
ATOM 1323 C C . VAL A 1 171 ? 8.984 -8.904 -10.649 1.00 98.06 171 VAL A C 1
ATOM 1325 O O . VAL A 1 171 ? 9.534 -8.502 -9.626 1.00 98.06 171 VAL A O 1
ATOM 1328 N N . LYS A 1 172 ? 9.686 -9.162 -11.753 1.00 97.69 172 LYS A N 1
ATOM 1329 C CA . LYS A 1 172 ? 11.126 -8.897 -11.859 1.00 97.69 172 LYS A CA 1
ATOM 1330 C C . LYS A 1 172 ? 11.505 -8.324 -13.208 1.00 97.69 172 LYS A C 1
ATOM 1332 O O . LYS A 1 172 ? 10.961 -8.709 -14.247 1.00 97.69 172 LYS A O 1
ATOM 1337 N N . LEU A 1 173 ? 12.528 -7.477 -13.215 1.00 97.44 173 LEU A N 1
ATOM 1338 C CA . LEU A 1 173 ? 13.135 -7.004 -14.454 1.00 97.44 173 LEU A CA 1
ATOM 1339 C C . LEU A 1 173 ? 14.105 -8.059 -14.996 1.00 97.44 173 LEU A C 1
ATOM 1341 O O . LEU A 1 173 ? 14.948 -8.593 -14.278 1.00 97.44 173 LEU A O 1
ATOM 1345 N N . THR A 1 174 ? 14.009 -8.366 -16.288 1.00 96.12 174 THR A N 1
ATOM 1346 C CA . THR A 1 174 ? 14.768 -9.465 -16.915 1.00 96.12 174 THR A CA 1
ATOM 1347 C C . THR A 1 174 ? 15.853 -8.997 -17.878 1.00 96.12 174 THR A C 1
ATOM 1349 O O . THR A 1 174 ? 16.752 -9.768 -18.222 1.00 96.12 174 THR A O 1
ATOM 1352 N N . GLY A 1 175 ? 15.810 -7.741 -18.325 1.00 94.12 175 GLY A N 1
ATOM 1353 C CA . GLY A 1 175 ? 16.817 -7.208 -19.237 1.00 94.12 175 GLY A CA 1
ATOM 1354 C C . GLY A 1 175 ? 16.372 -5.957 -19.980 1.00 94.12 175 GLY A C 1
ATOM 1355 O O . GLY A 1 175 ? 15.206 -5.575 -19.955 1.00 94.12 175 GLY A O 1
ATOM 1356 N N . LEU A 1 176 ? 17.302 -5.366 -20.728 1.00 94.12 176 LEU A N 1
ATOM 1357 C CA . LEU A 1 176 ? 17.044 -4.222 -21.601 1.00 94.12 176 LEU A CA 1
ATOM 1358 C C . LEU A 1 176 ? 17.225 -4.606 -23.069 1.00 94.12 176 LEU A C 1
ATOM 1360 O O . LEU A 1 176 ? 18.111 -5.389 -23.419 1.00 94.12 176 LEU A O 1
ATOM 1364 N N . ALA A 1 177 ? 16.427 -4.001 -23.942 1.00 88.94 177 ALA A N 1
ATOM 1365 C CA . ALA A 1 177 ? 16.633 -4.013 -25.382 1.00 88.94 177 ALA A CA 1
ATOM 1366 C C . ALA A 1 177 ? 16.858 -2.584 -25.895 1.00 88.94 177 ALA A C 1
ATOM 1368 O O . ALA A 1 177 ? 16.221 -1.633 -25.447 1.00 88.94 177 ALA A O 1
ATOM 1369 N N . ASN A 1 178 ? 17.768 -2.444 -26.864 1.00 78.62 178 ASN A N 1
ATOM 1370 C CA . ASN A 1 178 ? 18.170 -1.163 -27.463 1.00 78.62 178 ASN A CA 1
ATOM 1371 C C . ASN A 1 178 ? 18.805 -0.149 -26.487 1.00 78.62 178 ASN A C 1
ATOM 1373 O O . ASN A 1 178 ? 18.890 1.032 -26.816 1.00 78.62 178 ASN A O 1
ATOM 1377 N N . ALA A 1 179 ? 19.278 -0.602 -25.323 1.00 76.25 179 ALA A N 1
ATOM 1378 C CA . ALA A 1 179 ? 20.030 0.225 -24.385 1.00 76.25 179 ALA A CA 1
ATOM 1379 C C . ALA A 1 179 ? 21.423 0.591 -24.928 1.00 76.25 179 ALA A C 1
ATOM 1381 O O . ALA A 1 179 ? 22.069 -0.200 -25.626 1.00 76.25 179 ALA A O 1
ATOM 1382 N N . GLU A 1 180 ? 21.891 1.793 -24.589 1.00 75.94 180 GLU A N 1
ATOM 1383 C CA . GLU A 1 180 ? 23.295 2.173 -24.756 1.00 75.94 180 GLU A CA 1
ATOM 1384 C C . GLU A 1 180 ? 24.174 1.427 -23.735 1.00 75.94 180 GLU A C 1
ATOM 1386 O O . GLU A 1 180 ? 23.681 0.846 -22.769 1.00 75.94 180 GLU A O 1
ATOM 1391 N N . SER A 1 181 ? 25.492 1.391 -23.957 1.00 67.62 181 SER A N 1
ATOM 1392 C CA . SER A 1 181 ? 26.424 0.625 -23.108 1.00 67.62 181 SER A CA 1
ATOM 1393 C C . SER A 1 181 ? 26.508 1.109 -21.655 1.00 67.62 181 SER A C 1
ATOM 1395 O O . SER A 1 181 ? 27.102 0.428 -20.823 1.00 67.62 181 SER A O 1
ATOM 1397 N N . ASP A 1 182 ? 25.978 2.293 -21.376 1.00 82.19 182 ASP A N 1
ATOM 1398 C CA . ASP A 1 182 ? 25.949 2.985 -20.091 1.00 82.19 182 ASP A CA 1
ATOM 1399 C C . ASP A 1 182 ? 24.577 2.922 -19.399 1.00 82.19 182 ASP A C 1
ATOM 1401 O O . ASP A 1 182 ? 24.420 3.533 -18.349 1.00 82.19 182 ASP A O 1
ATOM 1405 N N . VAL A 1 183 ? 23.601 2.167 -19.918 1.00 87.50 183 VAL A N 1
ATOM 1406 C CA . VAL A 1 183 ? 22.331 1.893 -19.221 1.00 87.50 183 VAL A CA 1
ATOM 1407 C C . VAL A 1 183 ? 22.254 0.412 -18.870 1.00 87.50 183 VAL A C 1
ATOM 1409 O O . VAL A 1 183 ? 22.477 -0.468 -19.703 1.00 87.50 183 VAL A O 1
ATOM 1412 N N . THR A 1 184 ? 21.937 0.130 -17.615 1.00 90.44 184 THR A N 1
ATOM 1413 C CA . THR A 1 184 ? 21.834 -1.215 -17.048 1.00 90.44 184 THR A CA 1
ATOM 1414 C C . THR A 1 184 ? 20.516 -1.369 -16.302 1.00 90.44 184 THR A C 1
ATOM 1416 O O . THR A 1 184 ? 19.842 -0.384 -16.015 1.00 90.44 184 THR A O 1
ATOM 1419 N N . VAL A 1 185 ? 20.134 -2.610 -16.013 1.00 92.88 185 VAL A N 1
ATOM 1420 C CA . VAL A 1 185 ? 18.920 -2.920 -15.257 1.00 92.88 185 VAL A CA 1
ATOM 1421 C C . VAL A 1 185 ? 19.269 -3.777 -14.055 1.00 92.88 185 VAL A C 1
ATOM 1423 O O . VAL A 1 185 ? 20.090 -4.697 -14.157 1.00 92.88 185 VAL A O 1
ATOM 1426 N N . ASN A 1 186 ? 18.657 -3.471 -12.919 1.00 92.56 186 ASN A N 1
ATOM 1427 C CA . ASN A 1 186 ? 18.753 -4.291 -11.732 1.00 92.56 186 ASN A CA 1
ATOM 1428 C C . ASN A 1 186 ? 17.829 -5.508 -11.881 1.00 92.56 186 ASN A C 1
ATOM 1430 O O . ASN A 1 186 ? 16.616 -5.400 -11.768 1.00 92.56 186 ASN A O 1
ATOM 1434 N N . THR A 1 187 ? 18.429 -6.666 -12.157 1.00 91.44 187 THR A N 1
ATOM 1435 C CA . THR A 1 187 ? 17.714 -7.954 -12.283 1.00 91.44 187 THR A CA 1
ATOM 1436 C C . THR A 1 187 ? 17.667 -8.751 -10.979 1.00 91.44 187 THR A C 1
ATOM 1438 O O . THR A 1 187 ? 17.177 -9.877 -10.973 1.00 91.44 187 THR A O 1
ATOM 1441 N N . ALA A 1 188 ? 18.248 -8.212 -9.901 1.00 89.75 188 ALA A N 1
ATOM 1442 C CA . ALA A 1 188 ? 18.265 -8.859 -8.595 1.00 89.75 188 ALA A CA 1
ATOM 1443 C C . ALA A 1 188 ? 17.044 -8.484 -7.747 1.00 89.75 188 ALA A C 1
ATOM 1445 O O . ALA A 1 188 ? 16.627 -9.302 -6.935 1.00 89.75 188 ALA A O 1
ATOM 1446 N N . ASN A 1 189 ? 16.490 -7.285 -7.948 1.00 89.69 189 ASN A N 1
ATOM 1447 C CA . ASN A 1 189 ? 15.297 -6.833 -7.240 1.00 89.69 189 ASN A CA 1
ATOM 1448 C C . ASN A 1 189 ? 14.043 -7.510 -7.800 1.00 89.69 189 ASN A C 1
ATOM 1450 O O . ASN A 1 189 ? 13.923 -7.743 -9.009 1.00 89.69 189 ASN A O 1
ATOM 1454 N N . THR A 1 190 ? 13.109 -7.770 -6.898 1.00 94.88 190 THR A N 1
ATOM 1455 C CA . THR A 1 190 ? 11.774 -8.286 -7.174 1.00 94.88 190 THR A CA 1
ATOM 1456 C C . THR A 1 190 ? 10.771 -7.405 -6.457 1.00 94.88 190 THR A C 1
ATOM 1458 O O . THR A 1 190 ? 11.061 -6.945 -5.359 1.00 94.88 190 THR A O 1
ATOM 1461 N N . PHE A 1 191 ? 9.615 -7.222 -7.070 1.00 97.31 191 PHE A N 1
ATOM 1462 C CA . PHE A 1 191 ? 8.444 -6.621 -6.457 1.00 97.31 191 PHE A CA 1
ATOM 1463 C C . PHE A 1 191 ? 7.460 -7.746 -6.159 1.00 97.31 191 PHE A C 1
ATOM 1465 O O . PHE A 1 191 ? 7.170 -8.554 -7.050 1.00 97.31 191 PHE A O 1
ATOM 1472 N N . LYS A 1 192 ? 6.990 -7.847 -4.922 1.00 97.12 192 LYS A N 1
ATOM 1473 C CA . LYS A 1 192 ? 6.019 -8.857 -4.505 1.00 97.12 192 LYS A CA 1
ATOM 1474 C C . LYS A 1 192 ? 4.657 -8.203 -4.318 1.00 97.12 192 LYS A C 1
ATOM 1476 O O . LYS A 1 192 ? 4.527 -7.326 -3.486 1.00 97.12 192 LYS A O 1
ATOM 1481 N N . TYR A 1 193 ? 3.662 -8.687 -5.047 1.00 96.94 193 TYR A N 1
ATOM 1482 C CA . TYR A 1 193 ? 2.275 -8.280 -4.853 1.00 96.94 193 TYR A CA 1
ATOM 1483 C C . TYR A 1 193 ? 1.532 -9.332 -4.032 1.00 96.94 193 TYR A C 1
ATOM 1485 O O . TYR A 1 193 ? 1.575 -10.527 -4.378 1.00 96.94 193 TYR A O 1
ATOM 1493 N N . GLU A 1 194 ? 0.860 -8.902 -2.971 1.00 95.12 194 GLU A N 1
ATOM 1494 C CA . GLU A 1 194 ? -0.042 -9.719 -2.162 1.00 95.12 194 GLU A CA 1
ATOM 1495 C C . GLU A 1 194 ? -1.506 -9.388 -2.451 1.00 95.12 194 GLU A C 1
ATOM 1497 O O . GLU A 1 194 ? -1.891 -8.234 -2.573 1.00 95.12 194 GLU A O 1
ATOM 1502 N N . VAL A 1 195 ? -2.326 -10.430 -2.571 1.00 94.31 195 VAL A N 1
ATOM 1503 C CA . VAL A 1 195 ? -3.782 -10.287 -2.619 1.00 94.31 195 VAL A CA 1
ATOM 1504 C C . VAL A 1 195 ? -4.276 -10.454 -1.190 1.00 94.31 195 VAL A C 1
ATOM 1506 O O . VAL A 1 195 ? -4.172 -11.553 -0.627 1.00 94.31 195 VAL A O 1
ATOM 1509 N N . LEU A 1 196 ? -4.732 -9.352 -0.610 1.00 93.81 196 LEU A N 1
ATOM 1510 C CA . LEU A 1 196 ? -5.156 -9.253 0.773 1.00 93.81 196 LEU A CA 1
ATOM 1511 C C . LEU A 1 196 ? -6.587 -9.759 0.915 1.00 93.81 196 LEU A C 1
ATOM 1513 O O . LEU A 1 196 ? -7.490 -9.381 0.179 1.00 93.81 196 LEU A O 1
ATOM 1517 N N . ASP A 1 197 ? -6.762 -10.638 1.888 1.00 92.75 197 ASP A N 1
ATOM 1518 C CA . ASP A 1 197 ? -8.046 -11.236 2.210 1.00 92.75 197 ASP A CA 1
ATOM 1519 C C . ASP A 1 197 ? -8.839 -10.316 3.133 1.00 92.75 197 ASP A C 1
ATOM 1521 O O . ASP A 1 197 ? -8.419 -10.063 4.274 1.00 92.75 197 ASP A O 1
ATOM 1525 N N . ASP A 1 198 ? -9.974 -9.840 2.640 1.00 91.12 198 ASP A N 1
ATOM 1526 C CA . ASP A 1 198 ? -10.848 -8.913 3.336 1.00 91.12 198 ASP A CA 1
ATOM 1527 C C . ASP A 1 198 ? -11.845 -9.635 4.272 1.00 91.12 198 ASP A C 1
ATOM 1529 O O . ASP A 1 198 ? -12.449 -8.996 5.136 1.00 91.12 198 ASP A O 1
ATOM 1533 N N . GLU A 1 199 ? -11.990 -10.964 4.225 1.00 91.94 199 GLU A N 1
ATOM 1534 C CA . GLU A 1 199 ? -12.585 -11.726 5.337 1.00 91.94 199 GLU A CA 1
ATOM 1535 C C . GLU A 1 199 ? -11.643 -11.858 6.541 1.00 91.94 199 GLU A C 1
ATOM 1537 O O . GLU A 1 199 ? -12.073 -12.236 7.642 1.00 91.94 199 GLU A O 1
ATOM 1542 N N . GLY A 1 200 ? -10.356 -11.579 6.332 1.00 91.19 200 GLY A N 1
ATOM 1543 C CA . GLY A 1 200 ? -9.359 -11.345 7.367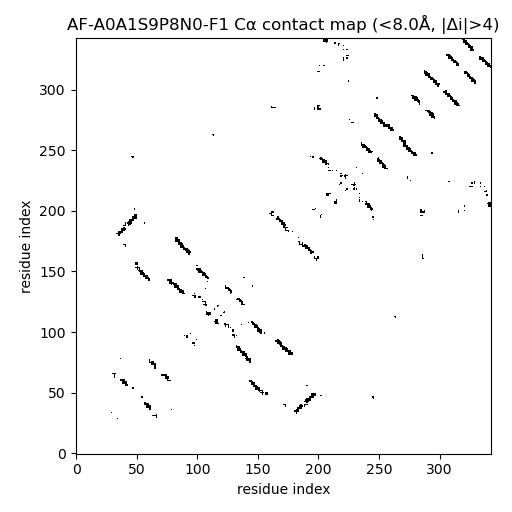 1.00 91.19 200 GLY A CA 1
ATOM 1544 C C . GLY A 1 200 ? -9.463 -9.948 7.976 1.00 91.19 200 GLY A C 1
ATOM 1545 O O . GLY A 1 200 ? -10.505 -9.308 7.949 1.00 91.19 200 GLY A O 1
ATOM 1546 N N . ILE A 1 201 ? -8.369 -9.488 8.587 1.00 93.12 201 ILE A N 1
ATOM 1547 C CA . ILE A 1 201 ? -8.307 -8.157 9.213 1.00 93.12 201 ILE A CA 1
ATOM 1548 C C . ILE A 1 201 ? -8.112 -7.023 8.204 1.00 93.12 201 ILE A C 1
ATOM 1550 O O . ILE A 1 201 ? -8.339 -5.879 8.570 1.00 93.12 201 ILE A O 1
ATOM 1554 N N . HIS A 1 202 ? -7.720 -7.306 6.961 1.00 94.38 202 HIS A N 1
ATOM 1555 C CA . HIS A 1 202 ? -7.502 -6.251 5.973 1.00 94.38 202 HIS A CA 1
ATOM 1556 C C . HIS A 1 202 ? -8.811 -5.581 5.558 1.00 94.38 202 HIS A C 1
ATOM 1558 O O . HIS A 1 202 ? -9.885 -6.190 5.605 1.00 94.38 202 HIS A O 1
ATOM 1564 N N . GLY A 1 203 ? -8.694 -4.322 5.151 1.00 93.94 203 GLY A N 1
ATOM 1565 C CA . GLY A 1 203 ? -9.805 -3.478 4.729 1.00 93.94 203 GLY A CA 1
ATOM 1566 C C . GLY A 1 203 ? -10.237 -2.467 5.787 1.00 93.94 203 GLY A C 1
ATOM 1567 O O . GLY A 1 203 ? -9.572 -2.273 6.808 1.00 93.94 203 GLY A O 1
ATOM 1568 N N . GLU A 1 204 ? -11.359 -1.809 5.507 1.00 96.75 204 GLU A N 1
ATOM 1569 C CA . GLU A 1 204 ? -11.863 -0.671 6.273 1.00 96.75 204 GLU A CA 1
ATOM 1570 C C . GLU A 1 204 ? -12.901 -1.087 7.329 1.00 96.75 204 GLU A C 1
ATOM 1572 O O . GLU A 1 204 ? -13.784 -1.912 7.080 1.00 96.75 204 GLU A O 1
ATOM 1577 N N . TYR A 1 205 ? -12.816 -0.485 8.518 1.00 97.56 205 TYR A N 1
ATOM 1578 C CA . TYR A 1 205 ? -13.757 -0.686 9.616 1.00 97.56 205 TYR A CA 1
ATOM 1579 C C . TYR A 1 205 ? -14.147 0.643 10.273 1.00 97.56 205 TYR A C 1
ATOM 1581 O O . TYR A 1 205 ? -13.300 1.414 10.722 1.00 97.56 205 TYR A O 1
ATOM 1589 N N . GLU A 1 206 ? -15.446 0.878 10.429 1.00 98.19 206 GLU A N 1
ATOM 1590 C CA . GLU A 1 206 ? -16.019 2.099 10.995 1.00 98.19 206 GLU A CA 1
ATOM 1591 C C . GLU A 1 206 ? -16.282 1.966 12.507 1.00 98.19 206 GLU A C 1
ATOM 1593 O O . GLU A 1 206 ? -16.838 0.974 12.998 1.00 98.19 206 GLU A O 1
ATOM 1598 N N . LEU A 1 207 ? -15.926 2.997 13.275 1.00 98.00 207 LEU A N 1
ATOM 1599 C CA . LEU A 1 207 ? -16.286 3.135 14.687 1.00 98.00 207 LEU A CA 1
ATOM 1600 C C . LEU A 1 207 ? -17.669 3.796 14.827 1.00 98.00 207 LEU A C 1
ATOM 1602 O O . LEU A 1 207 ? -17.901 4.877 14.292 1.00 98.00 207 LEU A O 1
ATOM 1606 N N . ASP A 1 208 ? -18.558 3.259 15.674 1.00 96.12 208 ASP A N 1
ATOM 1607 C CA . ASP A 1 208 ? -19.811 3.959 16.012 1.00 96.12 208 ASP A CA 1
ATOM 1608 C C . ASP A 1 208 ? -19.546 5.208 16.876 1.00 96.12 208 ASP A C 1
ATOM 1610 O O . ASP A 1 208 ? -19.557 5.168 18.113 1.00 96.12 208 ASP A O 1
ATOM 1614 N N . VAL A 1 209 ? -19.381 6.357 16.220 1.00 94.56 209 VAL A N 1
ATOM 1615 C CA . VAL A 1 209 ? -19.146 7.662 16.861 1.00 94.56 209 VAL A CA 1
ATOM 1616 C C . VAL A 1 209 ? -20.301 8.119 17.761 1.00 94.56 209 VAL A C 1
ATOM 1618 O O . VAL A 1 209 ? -20.116 8.968 18.640 1.00 94.56 209 VAL A O 1
ATOM 1621 N N . ASN A 1 210 ? -21.507 7.560 17.595 1.00 93.75 210 ASN A N 1
ATOM 1622 C CA . ASN A 1 210 ? -22.654 7.875 18.451 1.00 93.75 210 ASN A CA 1
ATOM 1623 C C . ASN A 1 210 ? -22.616 7.100 19.773 1.00 93.75 210 ASN A C 1
ATOM 1625 O O . ASN A 1 210 ? -23.267 7.500 20.752 1.00 93.75 210 ASN A O 1
ATOM 1629 N N . ASN A 1 211 ? -21.841 6.019 19.840 1.00 96.31 211 ASN A N 1
ATOM 1630 C CA . ASN A 1 211 ? -21.565 5.317 21.076 1.00 96.31 211 ASN A CA 1
ATOM 1631 C C . ASN A 1 211 ? -20.503 6.075 21.879 1.00 96.31 211 ASN A C 1
ATOM 1633 O O . ASN A 1 211 ? -19.300 5.888 21.732 1.00 96.31 211 ASN A O 1
ATOM 1637 N N . ALA A 1 212 ? -20.968 6.910 22.810 1.00 95.25 212 ALA A N 1
ATOM 1638 C CA . ALA A 1 212 ? -20.094 7.732 23.642 1.00 95.25 212 ALA A CA 1
ATOM 1639 C C . ALA A 1 212 ? -19.034 6.936 24.429 1.00 95.25 212 ALA A C 1
ATOM 1641 O O . ALA A 1 212 ? -18.012 7.507 24.798 1.00 95.25 212 ALA A O 1
ATOM 1642 N N . ALA A 1 213 ? -19.266 5.656 24.743 1.00 95.94 213 ALA A N 1
ATOM 1643 C CA . ALA A 1 213 ? -18.253 4.844 25.413 1.00 95.94 213 ALA A CA 1
ATOM 1644 C C . ALA A 1 213 ? -17.117 4.473 24.451 1.00 95.94 213 ALA A C 1
ATOM 1646 O O . ALA A 1 213 ? -15.960 4.666 24.810 1.00 95.94 213 ALA A O 1
ATOM 1647 N N . GLU A 1 214 ? -17.448 4.013 23.243 1.00 95.38 214 GLU A N 1
ATOM 1648 C CA . GLU A 1 214 ? -16.470 3.659 22.204 1.00 95.38 214 GLU A CA 1
ATOM 1649 C C . GLU A 1 214 ? -15.706 4.888 21.712 1.00 95.38 214 GLU A C 1
ATOM 1651 O O . GLU A 1 214 ? -14.479 4.878 21.705 1.00 95.38 214 GLU A O 1
ATOM 1656 N N . PHE A 1 215 ? -16.398 6.002 21.456 1.00 97.00 215 PHE A N 1
ATOM 1657 C CA . PHE A 1 215 ? -15.741 7.259 21.094 1.00 97.00 215 PHE A CA 1
ATOM 1658 C C . PHE A 1 215 ? -14.711 7.688 22.151 1.00 97.00 215 PHE A C 1
ATOM 1660 O O . PHE A 1 215 ? -13.567 7.969 21.826 1.00 97.00 215 PHE A O 1
ATOM 1667 N N . ASN A 1 216 ? -15.066 7.681 23.442 1.00 96.56 216 ASN A N 1
ATOM 1668 C CA . ASN A 1 216 ? -14.120 8.074 24.496 1.00 96.56 216 ASN A CA 1
ATOM 1669 C C . ASN A 1 216 ? -12.910 7.136 24.603 1.00 96.56 216 ASN A C 1
ATOM 1671 O O . ASN A 1 216 ? -11.828 7.596 24.962 1.00 96.56 216 ASN A O 1
ATOM 1675 N N . LYS A 1 217 ? -13.085 5.840 24.326 1.00 97.12 217 LYS A N 1
ATOM 1676 C CA . LYS A 1 217 ? -11.970 4.890 24.262 1.00 97.12 217 LYS A CA 1
ATOM 1677 C C . LYS A 1 217 ? -11.050 5.202 23.086 1.00 97.12 217 LYS A C 1
ATOM 1679 O O . LYS A 1 217 ? -9.841 5.203 23.274 1.00 97.12 217 LYS A O 1
ATOM 1684 N N . PHE A 1 218 ? -11.612 5.527 21.922 1.00 97.31 218 PHE A N 1
ATOM 1685 C CA . PHE A 1 218 ? -10.836 5.903 20.741 1.00 97.31 218 PHE A CA 1
ATOM 1686 C C . PHE A 1 218 ? -9.994 7.151 21.026 1.00 97.31 218 PHE A C 1
ATOM 1688 O O . PHE A 1 218 ? -8.784 7.139 20.831 1.00 97.31 218 PHE A O 1
ATOM 1695 N N . ILE A 1 219 ? -10.609 8.189 21.606 1.00 96.94 219 ILE A N 1
ATOM 1696 C CA . ILE A 1 219 ? -9.899 9.411 22.015 1.00 96.94 219 ILE A CA 1
ATOM 1697 C C . ILE A 1 219 ? -8.815 9.117 23.058 1.00 96.94 219 ILE A C 1
ATOM 1699 O O . ILE A 1 219 ? -7.753 9.729 23.020 1.00 96.94 219 ILE A O 1
ATOM 1703 N N . ALA A 1 220 ? -9.057 8.197 23.993 1.00 95.44 220 ALA A N 1
ATOM 1704 C CA . ALA A 1 220 ? -8.052 7.821 24.983 1.00 95.44 220 ALA A CA 1
ATOM 1705 C C . ALA A 1 220 ? -6.858 7.075 24.362 1.00 95.44 220 ALA A C 1
ATOM 1707 O O . ALA A 1 220 ? -5.739 7.274 24.824 1.00 95.44 220 ALA A O 1
ATOM 1708 N N . LEU A 1 221 ? -7.097 6.254 23.334 1.00 96.44 221 LEU A N 1
ATOM 1709 C CA . LEU A 1 221 ? -6.071 5.474 22.643 1.00 96.44 221 LEU A CA 1
ATOM 1710 C C . LEU A 1 221 ? -5.239 6.344 21.689 1.00 96.44 221 LEU A C 1
ATOM 1712 O O . LEU A 1 221 ? -4.027 6.462 21.848 1.00 96.44 221 LEU A O 1
ATOM 1716 N N . PHE A 1 222 ? -5.894 6.995 20.729 1.00 95.62 222 PHE A N 1
ATOM 1717 C CA . PHE A 1 222 ? -5.237 7.741 19.649 1.00 95.62 222 PHE A CA 1
ATOM 1718 C C . PHE A 1 222 ? -4.935 9.202 20.009 1.00 95.62 222 PHE A C 1
ATOM 1720 O O . PHE A 1 222 ? -4.028 9.817 19.455 1.00 95.62 222 PHE A O 1
ATOM 1727 N N . GLY A 1 223 ? -5.616 9.753 21.018 1.00 94.31 223 GLY A N 1
ATOM 1728 C CA . GLY A 1 223 ? -5.264 11.054 21.596 1.00 94.31 223 GLY A CA 1
ATOM 1729 C C . GLY A 1 223 ? -3.975 11.040 22.427 1.00 94.31 223 GLY A C 1
ATOM 1730 O O . GLY A 1 223 ? -3.587 12.086 22.950 1.00 94.31 223 GLY A O 1
ATOM 1731 N N . LEU A 1 224 ? -3.329 9.876 22.584 1.00 93.38 224 LEU A N 1
ATOM 1732 C CA . LEU A 1 224 ? -1.994 9.752 23.171 1.00 93.38 224 LEU A CA 1
ATOM 1733 C C . LEU A 1 224 ? -0.941 10.466 22.311 1.00 93.38 224 LEU A C 1
ATOM 1735 O O . LEU A 1 224 ? -0.113 11.194 22.854 1.00 93.38 224 LEU A O 1
ATOM 1739 N N . ILE A 1 225 ? -1.016 10.276 20.991 1.00 91.81 225 ILE A N 1
ATOM 1740 C CA . ILE A 1 225 ? -0.008 10.733 20.024 1.00 91.81 225 ILE A CA 1
ATOM 1741 C C . ILE A 1 225 ? -0.462 11.950 19.214 1.00 91.81 225 ILE A C 1
ATOM 1743 O O . ILE A 1 225 ? 0.366 12.690 18.694 1.00 91.81 225 ILE A O 1
ATOM 1747 N N . ASN A 1 226 ? -1.776 12.195 19.140 1.00 90.81 226 ASN A N 1
ATOM 1748 C CA . ASN A 1 226 ? -2.352 13.280 18.356 1.00 90.81 226 ASN A CA 1
ATOM 1749 C C . ASN A 1 226 ? -3.209 14.213 19.237 1.00 90.81 226 ASN A C 1
ATOM 1751 O O . ASN A 1 226 ? -4.276 13.847 19.742 1.00 90.81 226 ASN A O 1
ATOM 1755 N N . GLU A 1 227 ? -2.741 15.449 19.434 1.00 89.50 227 GLU A N 1
ATOM 1756 C CA . GLU A 1 227 ? -3.420 16.437 20.287 1.00 89.50 227 GLU A CA 1
ATOM 1757 C C . GLU A 1 227 ? -4.755 16.922 19.701 1.00 89.50 227 GLU A C 1
ATOM 1759 O O . GLU A 1 227 ? -5.667 17.249 20.470 1.00 89.50 227 GLU A O 1
ATOM 1764 N N . ASP A 1 228 ? -4.911 16.921 18.374 1.00 92.19 228 ASP A N 1
ATOM 1765 C CA . ASP A 1 228 ? -6.187 17.266 17.749 1.00 92.19 228 ASP A CA 1
ATOM 1766 C C . ASP A 1 228 ? -7.234 16.210 18.097 1.00 92.19 228 ASP A C 1
ATOM 1768 O O . ASP A 1 228 ? -8.316 16.575 18.566 1.00 92.19 228 ASP A O 1
ATOM 1772 N N . VAL A 1 229 ? -6.880 14.918 18.022 1.00 94.38 229 VAL A N 1
ATOM 1773 C CA . VAL A 1 229 ? -7.748 13.807 18.451 1.00 94.38 229 VAL A CA 1
ATOM 1774 C C . VAL A 1 229 ? -8.139 13.952 19.919 1.00 94.38 229 VAL A C 1
ATOM 1776 O O . VAL A 1 229 ? -9.322 13.913 20.251 1.00 94.38 229 VAL A O 1
ATOM 1779 N N . LYS A 1 230 ? -7.189 14.215 20.817 1.00 92.12 230 LYS A N 1
ATOM 1780 C CA . LYS A 1 230 ? -7.435 14.360 22.266 1.00 92.12 230 LYS A CA 1
ATOM 1781 C C . LYS A 1 230 ? -8.517 15.391 22.621 1.00 92.12 230 LYS A C 1
ATOM 1783 O O . LYS A 1 230 ? -9.189 15.265 23.650 1.00 92.12 230 LYS A O 1
ATOM 1788 N N . GLY A 1 231 ? -8.670 16.429 21.798 1.00 90.25 231 GLY A N 1
ATOM 1789 C CA . GLY A 1 231 ? -9.643 17.507 21.977 1.00 90.25 231 GLY A CA 1
ATOM 1790 C C . GLY A 1 231 ? -11.004 17.285 21.308 1.00 90.25 231 GLY A C 1
ATOM 1791 O O . GLY A 1 231 ? -11.916 18.094 21.536 1.00 90.25 231 GLY A O 1
ATOM 1792 N N . LEU A 1 232 ? -11.160 16.233 20.498 1.00 94.88 232 LEU A N 1
ATOM 1793 C CA . LEU A 1 232 ? -12.351 16.027 19.677 1.00 94.88 232 LEU A CA 1
ATOM 1794 C C . LEU A 1 232 ? -13.605 15.742 20.501 1.00 94.88 232 LEU A C 1
ATOM 1796 O O . LEU A 1 232 ? -13.603 15.121 21.566 1.00 94.88 232 LEU A O 1
ATOM 1800 N N . LYS A 1 233 ? -14.736 16.170 19.943 1.00 94.44 233 LYS A N 1
ATOM 1801 C CA . LYS A 1 233 ? -16.069 15.804 20.420 1.00 94.44 233 LYS A CA 1
ATOM 1802 C C . LYS A 1 233 ? -16.781 15.040 19.323 1.00 94.44 233 LYS A C 1
ATOM 1804 O O . LYS A 1 233 ? -16.743 15.453 18.172 1.00 94.44 233 LYS A O 1
ATOM 1809 N N . ALA A 1 234 ? -17.570 14.041 19.706 1.00 93.44 234 ALA A N 1
ATOM 1810 C CA . ALA A 1 234 ? -18.403 13.287 18.768 1.00 93.44 234 ALA A CA 1
ATOM 1811 C C . ALA A 1 234 ? -19.349 14.175 17.927 1.00 93.44 234 ALA A C 1
ATOM 1813 O O . ALA A 1 234 ? -19.749 13.809 16.830 1.00 93.44 234 ALA A O 1
ATOM 1814 N N . SER A 1 235 ? -19.718 15.372 18.409 1.00 94.75 235 SER A N 1
ATOM 1815 C CA . SER A 1 235 ? -20.516 16.318 17.615 1.00 94.75 235 SER A CA 1
ATOM 1816 C C . SER A 1 235 ? -19.782 16.865 16.393 1.00 94.75 235 SER A C 1
ATOM 1818 O O . SER A 1 235 ? -20.443 17.214 15.414 1.00 94.75 235 SER A O 1
ATOM 1820 N N . ASP A 1 236 ? -18.458 16.939 16.469 1.00 95.88 236 ASP A N 1
ATOM 1821 C CA . ASP A 1 236 ? -17.580 17.617 15.516 1.00 95.88 236 ASP A CA 1
ATOM 1822 C C . ASP A 1 236 ? -17.018 16.626 14.478 1.00 95.88 236 ASP A C 1
ATOM 1824 O O . ASP A 1 236 ? -16.545 17.040 13.426 1.00 95.88 236 ASP A O 1
ATOM 1828 N N . VAL A 1 237 ? -17.154 15.325 14.747 1.00 96.62 237 VAL A N 1
ATOM 1829 C CA . VAL A 1 237 ? -16.725 14.209 13.897 1.00 96.62 237 VAL A CA 1
ATOM 1830 C C . VAL A 1 237 ? -17.893 13.723 13.045 1.00 96.62 237 VAL A C 1
ATOM 1832 O O . VAL A 1 237 ? -19.017 13.601 13.544 1.00 96.62 237 VAL A O 1
ATOM 1835 N N . ASP A 1 238 ? -17.654 13.522 11.757 1.00 96.75 238 ASP A N 1
ATOM 1836 C CA . ASP A 1 238 ? -18.597 12.895 10.833 1.00 96.75 238 ASP A CA 1
ATOM 1837 C C . ASP A 1 238 ? -18.462 11.370 10.897 1.00 96.75 238 ASP A C 1
ATOM 1839 O O . ASP A 1 238 ? -19.452 10.690 11.155 1.00 96.75 238 ASP A O 1
ATOM 1843 N N . GLU A 1 239 ? -17.229 10.871 10.788 1.00 97.31 239 GLU A N 1
ATOM 1844 C CA . GLU A 1 239 ? -16.898 9.450 10.643 1.00 97.31 239 GLU A CA 1
ATOM 1845 C C . GLU A 1 239 ? -15.492 9.162 11.198 1.00 97.31 239 GLU A C 1
ATOM 1847 O O . GLU A 1 239 ? -14.630 10.048 11.209 1.00 97.31 239 GLU A O 1
ATOM 1852 N N . ILE A 1 240 ? -15.283 7.946 11.708 1.00 97.94 240 ILE A N 1
ATOM 1853 C CA . ILE A 1 240 ? -13.966 7.422 12.097 1.00 97.94 240 ILE A CA 1
ATOM 1854 C C . ILE A 1 240 ? -13.836 6.036 11.487 1.00 97.94 240 ILE A C 1
ATOM 1856 O O . ILE A 1 240 ? -14.584 5.135 11.880 1.00 97.94 240 ILE A O 1
ATOM 1860 N N . THR A 1 241 ? -12.866 5.868 10.600 1.00 98.12 241 THR A N 1
ATOM 1861 C CA . THR A 1 241 ? -12.500 4.577 10.023 1.00 98.12 241 THR A CA 1
ATOM 1862 C C . THR A 1 241 ? -11.092 4.196 10.445 1.00 98.12 241 THR A C 1
ATOM 1864 O O . THR A 1 241 ? -10.247 5.047 10.742 1.00 98.12 241 THR A O 1
ATOM 1867 N N . ILE A 1 242 ? -10.861 2.895 10.533 1.00 97.62 242 ILE A N 1
ATOM 1868 C CA . ILE A 1 242 ? -9.524 2.323 10.555 1.00 97.62 242 ILE A CA 1
ATOM 1869 C C . ILE A 1 242 ? -9.376 1.391 9.364 1.00 97.62 242 ILE A C 1
ATOM 1871 O O . ILE A 1 242 ? -10.332 0.718 8.983 1.00 97.62 242 ILE A O 1
ATOM 1875 N N . GLU A 1 243 ? -8.180 1.337 8.815 1.00 96.62 243 GLU A N 1
ATOM 1876 C CA . GLU A 1 243 ? -7.828 0.551 7.649 1.00 96.62 243 GLU A CA 1
ATOM 1877 C C . GLU A 1 243 ? -6.554 -0.238 7.947 1.00 96.62 243 GLU A C 1
ATOM 1879 O O . GLU A 1 243 ? -5.589 0.289 8.507 1.00 96.62 243 GLU A O 1
ATOM 1884 N N . PHE A 1 244 ? -6.581 -1.523 7.604 1.00 95.75 244 PHE A N 1
ATOM 1885 C CA . PHE A 1 244 ? -5.400 -2.381 7.588 1.00 95.75 244 PHE A CA 1
ATOM 1886 C C . PHE A 1 244 ? -5.075 -2.706 6.132 1.00 95.75 244 PHE A C 1
ATOM 1888 O O . PHE A 1 244 ? -5.771 -3.516 5.509 1.00 95.75 244 PHE A O 1
ATOM 1895 N N . ALA A 1 245 ? -4.029 -2.073 5.615 1.00 94.31 245 ALA A N 1
ATOM 1896 C CA . ALA A 1 245 ? -3.506 -2.265 4.270 1.00 94.31 245 ALA A CA 1
ATOM 1897 C C . ALA A 1 245 ? -2.229 -3.125 4.305 1.00 94.31 245 ALA A C 1
ATOM 1899 O O . ALA A 1 245 ? -1.862 -3.691 5.342 1.00 94.31 245 ALA A O 1
ATOM 1900 N N . TYR A 1 246 ? -1.563 -3.279 3.161 1.00 92.25 246 TYR A N 1
ATOM 1901 C CA . TYR A 1 246 ? -0.298 -4.005 3.085 1.00 92.25 246 TYR A CA 1
ATOM 1902 C C . TYR A 1 246 ? 0.789 -3.277 3.891 1.00 92.25 246 TYR A C 1
ATOM 1904 O O . TYR A 1 246 ? 1.148 -2.151 3.573 1.00 92.25 246 TYR A O 1
ATOM 1912 N N . ASP A 1 247 ? 1.313 -3.932 4.931 1.00 93.06 247 ASP A N 1
ATOM 1913 C CA . ASP A 1 247 ? 2.350 -3.404 5.831 1.00 93.06 247 ASP A CA 1
ATOM 1914 C C . ASP A 1 247 ? 2.009 -2.042 6.501 1.00 93.06 247 ASP A C 1
ATOM 1916 O O . ASP A 1 247 ? 2.876 -1.426 7.118 1.00 93.06 247 ASP A O 1
ATOM 1920 N N . GLU A 1 248 ? 0.744 -1.601 6.477 1.00 94.88 248 GLU A N 1
ATOM 1921 C CA . GLU A 1 248 ? 0.297 -0.304 7.004 1.00 94.88 248 GLU A CA 1
ATOM 1922 C C . GLU A 1 248 ? -1.025 -0.389 7.788 1.00 94.88 248 GLU A C 1
ATOM 1924 O O . GLU A 1 248 ? -1.975 -1.089 7.425 1.00 94.88 248 GLU A O 1
ATOM 1929 N N . PHE A 1 249 ? -1.088 0.365 8.883 1.00 96.25 249 PHE A N 1
ATOM 1930 C CA . PHE A 1 249 ? -2.306 0.712 9.601 1.00 96.25 249 PHE A CA 1
ATOM 1931 C C . PHE A 1 249 ? -2.599 2.199 9.412 1.00 96.25 249 PHE A C 1
ATOM 1933 O O . PHE A 1 249 ? -1.717 3.035 9.615 1.00 96.25 249 PHE A O 1
ATOM 1940 N N . LYS A 1 250 ? -3.861 2.536 9.153 1.00 97.31 250 LYS A N 1
ATOM 1941 C CA . LYS A 1 250 ? -4.325 3.920 9.060 1.00 97.31 250 LYS A CA 1
ATOM 1942 C C . LYS A 1 250 ? -5.609 4.125 9.854 1.00 97.31 250 LYS A C 1
ATOM 1944 O O . LYS A 1 250 ? -6.519 3.306 9.820 1.00 97.31 250 LYS A O 1
ATOM 1949 N N . ALA A 1 251 ? -5.712 5.235 10.575 1.00 97.25 251 ALA A N 1
ATOM 1950 C CA . ALA A 1 251 ? -6.948 5.709 11.184 1.00 97.25 251 ALA A CA 1
ATOM 1951 C C . ALA A 1 251 ? -7.301 7.084 10.618 1.00 97.25 251 ALA A C 1
ATOM 1953 O O . ALA A 1 251 ? -6.535 8.037 10.775 1.00 97.25 251 ALA A O 1
ATOM 1954 N N . VAL A 1 252 ? -8.481 7.198 10.010 1.00 97.75 252 VAL A N 1
ATOM 1955 C CA . VAL A 1 252 ? -8.973 8.435 9.397 1.00 97.75 252 VAL A CA 1
ATOM 1956 C C . VAL A 1 252 ? -10.135 8.977 10.216 1.00 97.75 252 VAL A C 1
ATOM 1958 O O . VAL A 1 252 ? -11.163 8.328 10.409 1.00 97.75 252 VAL A O 1
ATOM 1961 N N . ILE A 1 253 ? -9.980 10.202 10.716 1.00 98.00 253 ILE A N 1
ATOM 1962 C CA . ILE A 1 253 ? -11.024 10.928 11.435 1.00 98.00 253 ILE A CA 1
ATOM 1963 C C . ILE A 1 253 ? -11.531 12.061 10.554 1.00 98.00 253 ILE A C 1
ATOM 1965 O O . ILE A 1 253 ? -10.918 13.128 10.456 1.00 98.00 253 ILE A O 1
ATOM 1969 N N . LYS A 1 254 ? -12.708 11.863 9.969 1.00 97.56 254 LYS A N 1
ATOM 1970 C CA . LYS A 1 254 ? -13.367 12.855 9.125 1.00 97.56 254 LYS A CA 1
ATOM 1971 C C . LYS A 1 254 ? -14.186 13.817 9.971 1.00 97.56 254 LYS A C 1
ATOM 1973 O O . LYS A 1 254 ? -15.095 13.424 10.705 1.00 97.56 254 LYS A O 1
ATOM 1978 N N . LEU A 1 255 ? -13.894 15.108 9.880 1.00 97.56 255 LEU A N 1
ATOM 1979 C CA . LEU A 1 255 ? -14.575 16.151 10.644 1.00 97.56 255 LEU A CA 1
ATOM 1980 C C . LEU A 1 255 ? -15.786 16.691 9.887 1.00 97.56 255 LEU A C 1
ATOM 1982 O O . LEU A 1 255 ? -15.776 16.817 8.669 1.00 97.56 255 LEU A O 1
ATOM 1986 N N . LYS A 1 256 ? -16.821 17.134 10.607 1.00 96.38 256 LYS A N 1
ATOM 1987 C CA . LYS A 1 256 ? -17.936 17.894 10.006 1.00 96.38 256 LYS A CA 1
ATOM 1988 C C . LYS A 1 256 ? -17.519 19.284 9.522 1.00 96.38 256 LYS A C 1
ATOM 1990 O O . LYS A 1 256 ? -18.266 19.930 8.788 1.00 96.38 256 LYS A O 1
ATOM 1995 N N . GLU A 1 257 ? -16.386 19.785 10.008 1.00 95.62 257 GLU A N 1
ATOM 1996 C CA . GLU A 1 257 ? -15.775 21.001 9.487 1.00 95.62 257 GLU A CA 1
ATOM 1997 C C . GLU A 1 257 ? -15.227 20.739 8.085 1.00 95.62 257 GLU A C 1
ATOM 1999 O O . GLU A 1 257 ? -14.565 19.734 7.848 1.00 95.62 257 GLU A O 1
ATOM 2004 N N . THR A 1 258 ? -15.499 21.663 7.170 1.00 95.56 258 THR A N 1
ATOM 2005 C CA . THR A 1 258 ? -15.042 21.593 5.787 1.00 95.56 258 THR A CA 1
ATOM 2006 C C . THR A 1 258 ? -13.937 22.604 5.512 1.00 95.56 258 THR A C 1
ATOM 2008 O O . THR A 1 258 ? -13.803 23.632 6.189 1.00 95.56 258 THR A O 1
ATOM 2011 N N . GLU A 1 259 ? -13.151 22.337 4.479 1.00 94.19 259 GLU A N 1
ATOM 2012 C CA . GLU A 1 259 ? -12.188 23.265 3.911 1.00 94.19 259 GLU A CA 1
ATOM 2013 C C . GLU A 1 259 ? -12.252 23.293 2.384 1.00 94.19 259 GLU A C 1
ATOM 2015 O O . GLU A 1 259 ? -12.784 22.392 1.739 1.00 94.19 259 GLU A O 1
ATOM 2020 N N . MET A 1 260 ? -11.733 24.378 1.804 1.00 94.00 260 MET A N 1
ATOM 2021 C CA . MET A 1 260 ? -11.617 24.499 0.354 1.00 94.00 260 MET A CA 1
ATOM 2022 C C . MET A 1 260 ? -10.259 23.951 -0.068 1.00 94.00 260 MET A C 1
ATOM 2024 O O . MET A 1 260 ? -9.244 24.631 0.104 1.00 94.00 260 MET A O 1
ATOM 2028 N N . VAL A 1 261 ? -10.249 22.766 -0.659 1.00 91.00 261 VAL A N 1
ATOM 2029 C CA . VAL A 1 261 ? -9.044 22.169 -1.236 1.00 91.00 261 VAL A CA 1
ATOM 2030 C C . VAL A 1 261 ? -8.975 22.591 -2.698 1.00 91.00 261 VAL A C 1
ATOM 2032 O O . VAL A 1 261 ? -9.978 22.550 -3.411 1.00 91.00 261 VAL A O 1
ATOM 2035 N N . THR A 1 262 ? -7.818 23.096 -3.134 1.00 89.19 262 THR A N 1
ATOM 2036 C CA . THR A 1 262 ? -7.569 23.366 -4.557 1.00 89.19 262 THR A CA 1
ATOM 2037 C C . THR A 1 262 ? -6.518 22.405 -5.055 1.00 89.19 262 THR A C 1
ATOM 2039 O O . THR A 1 262 ? -5.349 22.541 -4.709 1.00 89.19 262 THR A O 1
ATOM 2042 N N . GLU A 1 263 ? -6.948 21.491 -5.904 1.00 84.44 263 GLU A N 1
ATOM 2043 C CA . GLU A 1 263 ? -6.127 20.444 -6.483 1.00 84.44 263 GLU A CA 1
ATOM 2044 C C . GLU A 1 263 ? -6.377 20.459 -7.987 1.00 84.44 263 GLU A C 1
ATOM 2046 O O . GLU A 1 263 ? -7.506 20.640 -8.445 1.00 84.44 263 GLU A O 1
ATOM 2051 N N . CYS A 1 264 ? -5.310 20.425 -8.781 1.00 83.88 264 CYS A N 1
ATOM 2052 C CA . CYS A 1 264 ? -5.419 20.429 -10.243 1.00 83.88 264 CYS A CA 1
ATOM 2053 C C . CYS A 1 264 ? -6.221 21.593 -10.857 1.00 83.88 264 CYS A C 1
ATOM 2055 O O . CYS A 1 264 ? -6.750 21.509 -11.964 1.00 83.88 264 CYS A O 1
ATOM 2057 N N . GLY A 1 265 ? -6.267 22.734 -10.161 1.00 82.75 265 GLY A N 1
ATOM 2058 C CA . GLY A 1 265 ? -6.985 23.930 -10.610 1.00 82.75 265 GLY A CA 1
ATOM 2059 C C . GLY A 1 265 ? -8.500 23.871 -10.407 1.00 82.75 265 GLY A C 1
ATOM 2060 O O . GLY A 1 265 ? -9.186 24.840 -10.754 1.00 82.75 265 GLY A O 1
ATOM 2061 N N . GLU A 1 266 ? -9.009 22.795 -9.813 1.00 87.25 266 GLU A N 1
ATOM 2062 C CA . GLU A 1 266 ? -10.380 22.678 -9.336 1.00 87.25 266 GLU A CA 1
ATOM 2063 C C . GLU A 1 266 ? -10.407 22.932 -7.830 1.00 87.25 266 GLU A C 1
ATOM 2065 O O . GLU A 1 266 ? -9.508 22.542 -7.090 1.00 87.25 266 GLU A O 1
ATOM 2070 N N . THR A 1 267 ? -11.407 23.688 -7.380 1.00 93.50 267 THR A N 1
ATOM 2071 C CA . THR A 1 267 ? -11.570 24.009 -5.964 1.00 93.50 267 THR A CA 1
ATOM 2072 C C . THR A 1 267 ? -12.856 23.370 -5.479 1.00 93.50 267 THR A C 1
ATOM 2074 O O . THR A 1 267 ? -13.938 23.738 -5.947 1.00 93.50 267 THR A O 1
ATOM 2077 N N . GLU A 1 268 ? -12.739 22.478 -4.505 1.00 93.31 268 GLU A N 1
ATOM 2078 C CA . GLU A 1 268 ? -13.861 21.747 -3.928 1.00 93.31 268 GLU A CA 1
ATOM 2079 C C . GLU A 1 268 ? -13.911 21.928 -2.411 1.00 93.31 268 GLU A C 1
ATOM 2081 O O . GLU A 1 268 ? -12.896 22.161 -1.756 1.00 93.31 268 GLU A O 1
ATOM 2086 N N . GLU A 1 269 ? -15.123 21.884 -1.862 1.00 94.44 269 GLU A N 1
ATOM 2087 C CA . GLU A 1 269 ? -15.342 21.865 -0.417 1.00 94.44 269 GLU A CA 1
ATOM 2088 C C . GLU A 1 269 ? -15.298 20.404 0.044 1.00 94.44 269 GLU A C 1
ATOM 2090 O O . GLU A 1 269 ? -16.182 19.626 -0.319 1.00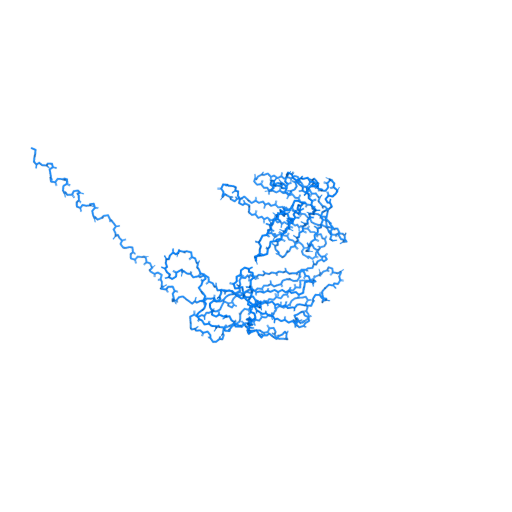 94.44 269 GLU A O 1
ATOM 2095 N N . LYS A 1 270 ? -14.271 20.036 0.814 1.00 94.44 270 LYS A N 1
ATOM 2096 C CA . LYS A 1 270 ? -14.081 18.691 1.378 1.00 94.44 270 LYS A CA 1
ATOM 2097 C C . LYS A 1 270 ? -14.116 18.758 2.904 1.00 94.44 270 LYS A C 1
ATOM 2099 O O . LYS A 1 270 ? -13.879 19.816 3.485 1.00 94.44 270 LYS A O 1
ATOM 2104 N N . ASN A 1 271 ? -14.466 17.654 3.557 1.00 95.62 271 ASN A N 1
ATOM 2105 C CA . ASN A 1 271 ? -14.313 17.533 5.006 1.00 95.62 271 ASN A CA 1
ATOM 2106 C C . ASN A 1 271 ? -12.826 17.603 5.364 1.00 95.62 271 ASN A C 1
ATOM 2108 O O . ASN A 1 271 ? -11.995 17.107 4.612 1.00 95.62 271 ASN A O 1
ATOM 2112 N N . LYS A 1 272 ? -12.505 18.216 6.503 1.00 96.25 272 LYS A N 1
ATOM 2113 C CA . LYS A 1 272 ? -11.163 18.102 7.072 1.00 96.25 272 LYS A CA 1
ATOM 2114 C C . LYS A 1 272 ? -10.963 16.694 7.605 1.00 96.25 272 LYS A C 1
ATOM 2116 O O . LYS A 1 272 ? -11.869 16.160 8.247 1.00 96.25 272 LYS A O 1
ATOM 2121 N N . GLU A 1 273 ? -9.778 16.152 7.406 1.00 95.81 273 GLU A N 1
ATOM 2122 C CA . GLU A 1 273 ? -9.400 14.821 7.867 1.00 95.81 273 GLU A CA 1
ATOM 2123 C C . GLU A 1 273 ? -8.194 14.932 8.804 1.00 95.81 273 GLU A C 1
ATOM 2125 O O . GLU A 1 273 ? -7.337 15.804 8.646 1.00 95.81 273 GLU A O 1
ATOM 2130 N N . ILE A 1 274 ? -8.190 14.104 9.846 1.00 95.00 274 ILE A N 1
ATOM 2131 C CA . ILE A 1 274 ? -7.023 13.864 10.695 1.00 95.00 274 ILE A CA 1
ATOM 2132 C C . ILE A 1 274 ? -6.634 12.414 10.456 1.00 95.00 274 ILE A C 1
ATOM 2134 O O . ILE A 1 274 ? -7.469 11.529 10.644 1.00 95.00 274 ILE A O 1
ATOM 2138 N N . GLU A 1 275 ? -5.387 12.189 10.069 1.00 95.38 275 GLU A N 1
ATOM 2139 C CA . GLU A 1 275 ? -4.856 10.863 9.769 1.00 95.38 275 GLU A CA 1
ATOM 2140 C C . GLU A 1 275 ? -3.816 10.470 10.818 1.00 95.38 275 GLU A C 1
ATOM 2142 O O . GLU A 1 275 ? -3.049 11.303 11.315 1.00 95.38 275 GLU A O 1
ATOM 2147 N N . ILE A 1 276 ? -3.845 9.200 11.199 1.00 94.44 276 ILE A N 1
ATOM 2148 C CA . ILE A 1 276 ? -2.825 8.555 12.018 1.00 94.44 276 ILE A CA 1
ATOM 2149 C C . ILE A 1 276 ? -2.421 7.300 11.265 1.00 94.44 276 ILE A C 1
ATOM 2151 O O . ILE A 1 276 ? -3.256 6.423 11.065 1.00 94.44 276 ILE A O 1
ATOM 2155 N N . GLU A 1 277 ? -1.159 7.223 10.880 1.00 95.31 277 GLU A N 1
ATOM 2156 C CA . GLU A 1 277 ? -0.595 6.133 10.087 1.00 95.31 277 GLU A CA 1
ATOM 2157 C C . GLU A 1 277 ? 0.529 5.475 10.879 1.00 95.31 277 GLU A C 1
ATOM 2159 O O . GLU A 1 277 ? 1.159 6.136 11.708 1.00 95.31 277 GLU A O 1
ATOM 2164 N N . GLY A 1 278 ? 0.755 4.184 10.659 1.00 94.94 278 GLY A N 1
ATOM 2165 C CA . GLY A 1 278 ? 1.951 3.508 11.142 1.00 94.94 278 GLY A CA 1
ATOM 2166 C C . GLY A 1 278 ? 2.183 2.161 10.473 1.00 94.94 278 GLY A C 1
ATOM 2167 O O . GLY A 1 278 ? 1.242 1.498 10.035 1.00 94.94 278 GLY A O 1
ATOM 2168 N N . GLY A 1 279 ? 3.446 1.744 10.424 1.00 95.38 279 GLY A N 1
ATOM 2169 C CA . GLY A 1 279 ? 3.844 0.478 9.815 1.00 95.38 279 GLY A CA 1
ATOM 2170 C C . GLY A 1 279 ? 3.368 -0.720 10.634 1.00 95.38 279 GLY A C 1
ATOM 2171 O O . GLY A 1 279 ? 3.493 -0.732 11.861 1.00 95.38 279 GLY A O 1
ATOM 2172 N N . LEU A 1 280 ? 2.827 -1.740 9.967 1.00 93.38 280 LEU A N 1
ATOM 2173 C CA . LEU A 1 280 ? 2.471 -3.013 10.594 1.00 93.38 280 LEU A CA 1
ATOM 2174 C C . LEU A 1 280 ? 3.725 -3.867 10.810 1.00 93.38 280 LEU A C 1
ATOM 2176 O O . LEU A 1 280 ? 4.381 -4.296 9.866 1.00 93.38 280 LEU A O 1
ATOM 2180 N N . GLU A 1 281 ? 4.015 -4.189 12.067 1.00 90.06 281 GLU A N 1
ATOM 2181 C CA . GLU A 1 281 ? 5.178 -5.002 12.452 1.00 90.06 281 GLU A CA 1
ATOM 2182 C C . GLU A 1 281 ? 4.806 -6.478 12.666 1.00 90.06 281 GLU A C 1
ATOM 2184 O O . GLU A 1 281 ? 5.576 -7.397 12.364 1.00 90.06 281 GLU A O 1
ATOM 2189 N N . GLU A 1 282 ? 3.604 -6.734 13.188 1.00 82.94 282 GLU A N 1
ATOM 2190 C CA . GLU A 1 282 ? 3.082 -8.080 13.415 1.00 82.94 282 GLU A CA 1
ATOM 2191 C C . GLU A 1 282 ? 1.585 -8.129 13.101 1.00 82.94 282 GLU A C 1
ATOM 2193 O O . GLU A 1 282 ? 0.797 -7.393 13.693 1.00 82.94 282 GLU A O 1
ATOM 2198 N N . LEU A 1 283 ? 1.184 -9.021 12.184 1.00 86.94 283 LEU A N 1
ATOM 2199 C CA . LEU A 1 283 ? -0.220 -9.221 11.832 1.00 86.94 283 LEU A CA 1
ATOM 2200 C C . LEU A 1 283 ? -0.533 -10.673 11.443 1.00 86.94 283 LEU A C 1
ATOM 2202 O O . LEU A 1 283 ? 0.088 -11.282 10.566 1.00 86.94 283 LEU A O 1
ATOM 2206 N N . GLY A 1 284 ? -1.546 -11.247 12.092 1.00 77.38 284 GLY A N 1
ATOM 2207 C CA . GLY A 1 284 ? -2.062 -12.583 11.790 1.00 77.38 284 GLY A CA 1
ATOM 2208 C C . GLY A 1 284 ? -2.937 -12.633 10.531 1.00 77.38 284 GLY A C 1
ATOM 2209 O O . GLY A 1 284 ? -4.149 -12.779 10.641 1.00 77.38 284 GLY A O 1
ATOM 2210 N N . LEU A 1 285 ? -2.343 -12.611 9.335 1.00 75.19 285 LEU A N 1
ATOM 2211 C CA . LEU A 1 285 ? -3.057 -12.433 8.049 1.00 75.19 285 LEU A CA 1
ATOM 2212 C C . LEU A 1 285 ? -4.099 -13.515 7.675 1.00 75.19 285 LEU A C 1
ATOM 2214 O O . LEU A 1 285 ? -4.884 -13.322 6.759 1.00 75.19 285 LEU A O 1
ATOM 2218 N N . LYS A 1 286 ? -4.096 -14.687 8.326 1.00 83.31 286 LYS A N 1
ATOM 2219 C CA . LYS A 1 286 ? -4.936 -15.858 7.950 1.00 83.31 286 LYS A CA 1
ATOM 2220 C C . LYS A 1 286 ? -5.765 -16.391 9.103 1.00 83.31 286 LYS A C 1
ATOM 2222 O O . LYS A 1 286 ? -6.001 -17.598 9.241 1.00 83.31 286 LYS A O 1
ATOM 2227 N N . THR A 1 287 ? -6.110 -15.506 10.016 1.00 90.62 287 THR A N 1
ATOM 2228 C CA . THR A 1 287 ? -6.819 -15.854 11.236 1.00 90.62 287 THR A CA 1
ATOM 2229 C C . THR A 1 287 ? -7.842 -14.784 11.535 1.00 90.62 287 THR A C 1
ATOM 2231 O O . THR A 1 287 ? -7.558 -13.609 11.379 1.00 90.62 287 THR A O 1
ATOM 2234 N N . LEU A 1 288 ? -8.996 -15.193 12.058 1.00 94.25 288 LEU A N 1
ATOM 2235 C CA . LEU A 1 288 ? -9.996 -14.261 12.584 1.00 94.25 288 LEU A CA 1
ATOM 2236 C C . LEU A 1 288 ? -9.609 -13.705 13.961 1.00 94.25 288 LEU A C 1
ATOM 2238 O O . LEU A 1 288 ? -10.407 -13.036 14.595 1.00 94.25 288 LEU A O 1
ATOM 2242 N N . SER A 1 289 ? -8.439 -14.055 14.485 1.00 95.44 289 SER A N 1
ATOM 2243 C CA . SER A 1 289 ? -7.944 -13.524 15.747 1.00 95.44 289 SER A CA 1
ATOM 2244 C C . SER A 1 289 ? -6.445 -13.734 15.843 1.00 95.44 289 SER A C 1
ATOM 2246 O O . SER A 1 289 ? -5.973 -14.834 15.530 1.00 95.44 289 SER A O 1
ATOM 2248 N N . GLY A 1 290 ? -5.726 -12.758 16.368 1.00 95.06 290 GLY A N 1
ATOM 2249 C CA . GLY A 1 290 ? -4.283 -12.842 16.520 1.00 95.06 290 GLY A CA 1
ATOM 2250 C C . GLY A 1 290 ? -3.716 -11.636 17.240 1.00 95.06 290 GLY A C 1
ATOM 2251 O O . GLY A 1 290 ? -4.461 -10.790 17.734 1.00 95.06 290 GLY A O 1
ATOM 2252 N N . ASP A 1 291 ? -2.394 -11.593 17.291 1.00 95.62 291 ASP A N 1
ATOM 2253 C CA . ASP A 1 291 ? -1.663 -10.433 17.775 1.00 95.62 291 ASP A CA 1
ATOM 2254 C C . ASP A 1 291 ? -1.603 -9.373 16.658 1.00 95.62 291 ASP A C 1
ATOM 2256 O O . ASP A 1 291 ? -1.672 -9.706 15.467 1.00 95.62 291 ASP A O 1
ATOM 2260 N N . VAL A 1 292 ? -1.541 -8.105 17.057 1.00 95.44 292 VAL A N 1
ATOM 2261 C CA . VAL A 1 292 ? -1.369 -6.956 16.161 1.00 95.44 292 VAL A CA 1
ATOM 2262 C C . VAL A 1 292 ? -0.393 -5.967 16.787 1.00 95.44 292 VAL A C 1
ATOM 2264 O O . VAL A 1 292 ? -0.480 -5.680 17.986 1.00 95.44 292 VAL A O 1
ATOM 2267 N N . GLU A 1 293 ? 0.528 -5.453 15.981 1.00 96.56 293 GLU A N 1
ATOM 2268 C CA . GLU A 1 293 ? 1.465 -4.403 16.370 1.00 96.56 293 GLU A CA 1
ATOM 2269 C C . GLU A 1 293 ? 1.693 -3.433 15.212 1.00 96.56 293 GLU A C 1
ATOM 2271 O O . GLU A 1 293 ? 1.965 -3.868 14.093 1.00 96.56 293 GLU A O 1
ATOM 2276 N N . PHE A 1 294 ? 1.602 -2.135 15.498 1.00 95.25 294 PHE A N 1
ATOM 2277 C CA . PHE A 1 294 ? 1.972 -1.070 14.570 1.00 95.25 294 PHE A CA 1
ATOM 2278 C C . PHE A 1 294 ? 2.705 0.062 15.290 1.00 95.25 294 PHE A C 1
ATOM 2280 O O . PHE A 1 294 ? 2.425 0.354 16.460 1.00 95.25 294 PHE A O 1
ATOM 2287 N N . ALA A 1 295 ? 3.663 0.676 14.604 1.00 95.19 295 ALA A N 1
ATOM 2288 C CA . ALA A 1 295 ? 4.535 1.708 15.154 1.00 95.19 295 ALA A CA 1
ATOM 2289 C C . ALA A 1 295 ? 5.033 2.652 14.054 1.00 95.19 295 ALA A C 1
ATOM 2291 O O . ALA A 1 295 ? 5.135 2.253 12.896 1.00 95.19 295 ALA A O 1
ATOM 2292 N N . ASP A 1 296 ? 5.344 3.892 14.428 1.00 94.81 296 ASP A N 1
ATOM 2293 C CA . ASP A 1 296 ? 6.025 4.852 13.553 1.00 94.81 296 ASP A CA 1
ATOM 2294 C C . ASP A 1 296 ? 6.645 6.004 14.362 1.00 94.81 296 ASP A C 1
ATOM 2296 O O . ASP A 1 296 ? 6.416 6.143 15.571 1.00 94.81 296 ASP A O 1
ATOM 2300 N N . ASP A 1 297 ? 7.415 6.852 13.686 1.00 91.81 297 ASP A N 1
ATOM 2301 C CA . ASP A 1 297 ? 8.030 8.060 14.220 1.00 91.81 297 ASP A CA 1
ATOM 2302 C C . ASP A 1 297 ? 7.189 9.310 13.907 1.00 91.81 297 ASP A C 1
ATOM 2304 O O . ASP A 1 297 ? 6.835 9.596 12.766 1.00 91.81 297 ASP A O 1
ATOM 2308 N N . ILE A 1 298 ? 6.921 10.133 14.925 1.00 89.31 298 ILE A N 1
ATOM 2309 C CA . ILE A 1 298 ? 6.242 11.428 14.766 1.00 89.31 298 ILE A CA 1
ATOM 2310 C C . ILE A 1 298 ? 7.242 12.570 14.939 1.00 89.31 298 ILE A C 1
ATOM 2312 O O . ILE A 1 298 ? 7.843 12.729 16.012 1.00 89.31 298 ILE A O 1
ATOM 2316 N N . GLU A 1 299 ? 7.359 13.426 13.920 1.00 87.31 299 GLU A N 1
ATOM 2317 C CA . GLU A 1 299 ? 8.126 14.672 14.010 1.00 87.31 299 GLU A CA 1
ATOM 2318 C C . GLU A 1 299 ? 7.451 15.659 14.981 1.00 87.31 299 GLU A C 1
ATOM 2320 O O . GLU A 1 299 ? 6.296 16.064 14.837 1.00 87.31 299 GLU A O 1
ATOM 2325 N N . GLN A 1 300 ? 8.201 16.068 15.995 1.00 85.00 300 GLN A N 1
ATOM 2326 C CA . GLN A 1 300 ? 7.808 17.030 17.014 1.00 85.00 300 GLN A CA 1
ATOM 2327 C C . GLN A 1 300 ? 8.021 18.471 16.527 1.00 85.00 300 GLN A C 1
ATOM 2329 O O . GLN A 1 300 ? 8.831 18.745 15.644 1.00 85.00 300 GLN A O 1
ATOM 2334 N N . GLU A 1 301 ? 7.387 19.450 17.186 1.00 85.81 301 GLU A N 1
ATOM 2335 C CA . GLU A 1 301 ? 7.533 20.878 16.837 1.00 85.81 301 GLU A CA 1
ATOM 2336 C C . GLU A 1 301 ? 8.987 21.400 16.862 1.00 85.81 301 GLU A C 1
ATOM 2338 O O . GLU A 1 301 ? 9.294 22.429 16.252 1.00 85.81 301 GLU A O 1
ATOM 2343 N N . ASP A 1 302 ? 9.885 20.745 17.605 1.00 85.44 302 ASP A N 1
ATOM 2344 C CA . ASP A 1 302 ? 11.304 21.104 17.681 1.00 85.44 302 ASP A CA 1
ATOM 2345 C C . ASP A 1 302 ? 12.189 20.392 16.639 1.00 85.44 302 ASP A C 1
ATOM 2347 O O . ASP A 1 302 ? 13.407 20.616 16.629 1.00 85.44 302 ASP A O 1
ATOM 2351 N N . GLY A 1 303 ? 11.578 19.606 15.744 1.00 86.50 303 GLY A N 1
ATOM 2352 C CA . GLY A 1 303 ? 12.228 18.818 14.696 1.00 86.50 303 GLY A CA 1
ATOM 2353 C C . GLY A 1 303 ? 12.899 17.541 15.204 1.00 86.50 303 GLY A C 1
ATOM 2354 O O . GLY A 1 303 ? 13.786 17.015 14.533 1.00 86.50 303 GLY A O 1
ATOM 2355 N N . THR A 1 304 ? 12.579 17.094 16.422 1.00 89.06 304 THR A N 1
ATOM 2356 C CA . THR A 1 304 ? 12.952 15.754 16.900 1.00 89.06 304 THR A CA 1
ATOM 2357 C C . THR A 1 304 ? 11.894 14.731 16.507 1.00 89.06 304 THR A C 1
ATOM 2359 O O . THR A 1 304 ? 10.749 15.094 16.289 1.00 89.06 304 THR A O 1
ATOM 2362 N N . GLU A 1 305 ? 12.269 13.461 16.422 1.00 90.44 305 GLU A N 1
ATOM 2363 C CA . GLU A 1 305 ? 11.341 12.354 16.168 1.00 90.44 305 GLU A CA 1
ATOM 2364 C C . GLU A 1 305 ? 11.040 11.637 17.488 1.00 90.44 305 GLU A C 1
ATOM 2366 O O . GLU A 1 305 ? 11.931 11.478 18.336 1.00 90.44 305 GLU A O 1
ATOM 2371 N N . ALA A 1 306 ? 9.784 11.239 17.673 1.00 90.25 306 ALA A N 1
ATOM 2372 C CA . ALA A 1 306 ? 9.351 10.403 18.781 1.00 90.25 306 ALA A CA 1
ATOM 2373 C C . ALA A 1 306 ? 8.561 9.206 18.253 1.00 90.25 306 ALA A C 1
ATOM 2375 O O . ALA A 1 306 ? 7.522 9.385 17.622 1.00 90.25 306 ALA A O 1
ATOM 2376 N N . GLU A 1 307 ? 9.043 8.013 18.580 1.00 92.00 307 GLU A N 1
ATOM 2377 C CA . GLU A 1 307 ? 8.388 6.751 18.256 1.00 92.00 307 GLU A CA 1
ATOM 2378 C C . GLU A 1 307 ? 7.103 6.597 19.080 1.00 92.00 307 GLU A C 1
ATOM 2380 O O . GLU A 1 307 ? 7.082 6.841 20.299 1.00 92.00 307 GLU A O 1
ATOM 2385 N N . PHE A 1 308 ? 6.032 6.169 18.424 1.00 94.69 308 PHE A N 1
ATOM 2386 C CA . PHE A 1 308 ? 4.874 5.590 19.085 1.00 94.69 308 PHE A CA 1
ATOM 2387 C C . PHE A 1 308 ? 4.718 4.130 18.694 1.00 94.69 308 PHE A C 1
ATOM 2389 O O . PHE A 1 308 ? 5.154 3.693 17.632 1.00 94.69 308 PHE A O 1
ATOM 2396 N N . LYS A 1 309 ? 4.035 3.382 19.553 1.00 96.50 309 LYS A N 1
ATOM 2397 C CA . LYS A 1 309 ? 3.758 1.973 19.326 1.00 96.50 309 LYS A CA 1
ATOM 2398 C C . LYS A 1 309 ? 2.408 1.589 19.904 1.00 96.50 309 LYS A C 1
ATOM 2400 O O . LYS A 1 309 ? 2.079 1.954 21.032 1.00 96.50 309 LYS A O 1
ATOM 2405 N N . TYR A 1 310 ? 1.649 0.807 19.151 1.00 97.19 310 TYR A N 1
ATOM 2406 C CA . TYR A 1 310 ? 0.432 0.160 19.614 1.00 97.19 310 TYR A CA 1
ATOM 2407 C C . TYR A 1 310 ? 0.566 -1.349 19.450 1.00 97.19 310 TYR A C 1
ATOM 2409 O O . TYR A 1 310 ? 0.802 -1.839 18.350 1.00 97.19 310 TYR A O 1
ATOM 2417 N N . SER A 1 311 ? 0.377 -2.089 20.540 1.00 96.88 311 SER A N 1
ATOM 2418 C CA . SER A 1 311 ? 0.452 -3.554 20.542 1.00 96.88 311 SER A CA 1
ATOM 2419 C C . SER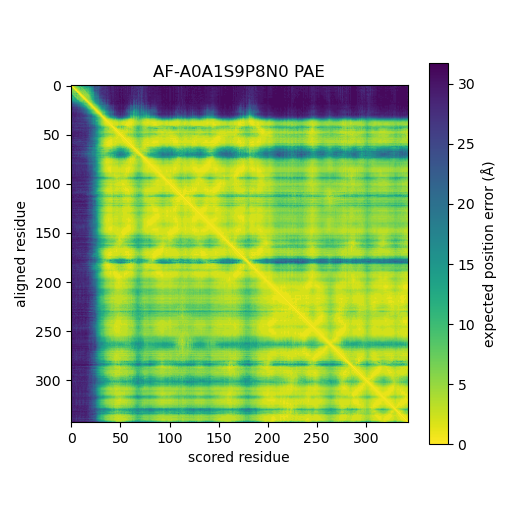 A 1 311 ? -0.759 -4.158 21.227 1.00 96.88 311 SER A C 1
ATOM 2421 O O . SER A 1 311 ? -1.258 -3.635 22.227 1.00 96.88 311 SER A O 1
ATOM 2423 N N . GLY A 1 312 ? -1.200 -5.312 20.745 1.00 96.75 312 GLY A N 1
ATOM 2424 C CA . GLY A 1 312 ? -2.241 -6.077 21.406 1.00 96.75 312 GLY A CA 1
ATOM 2425 C C . GLY A 1 312 ? -2.790 -7.188 20.531 1.00 96.75 312 GLY A C 1
ATOM 2426 O O . GLY A 1 312 ? -2.030 -7.999 20.013 1.00 96.75 312 GLY A O 1
ATOM 2427 N N . SER A 1 313 ? -4.113 -7.264 20.411 1.00 96.81 313 SER A N 1
ATOM 2428 C CA . SER A 1 313 ? -4.779 -8.342 19.679 1.00 96.81 313 SER A CA 1
ATOM 2429 C C . SER A 1 313 ? -6.023 -7.876 18.940 1.00 96.81 313 SER A C 1
ATOM 2431 O O . SER A 1 313 ? -6.652 -6.880 19.307 1.00 96.81 313 SER A O 1
ATOM 2433 N N . PHE A 1 314 ? -6.395 -8.647 17.926 1.00 96.94 314 PHE A N 1
ATOM 2434 C CA . PHE A 1 314 ? -7.633 -8.481 17.185 1.00 96.94 314 PHE A CA 1
ATOM 2435 C C . PHE A 1 314 ? -8.494 -9.748 17.248 1.00 96.94 314 PHE A C 1
ATOM 2437 O O . PHE A 1 314 ? -7.982 -10.862 17.390 1.00 96.94 314 PHE A O 1
ATOM 2444 N N . GLU A 1 315 ? -9.808 -9.580 17.123 1.00 97.00 315 GLU A N 1
ATOM 2445 C CA . GLU A 1 315 ? -10.778 -10.654 16.902 1.00 97.00 315 GLU A CA 1
ATOM 2446 C C . GLU A 1 315 ? -11.868 -10.177 15.936 1.00 97.00 315 GLU A C 1
ATOM 2448 O O . GLU A 1 315 ? -12.437 -9.103 16.113 1.00 97.00 315 GLU A O 1
ATOM 2453 N N . ILE A 1 316 ? -12.187 -10.995 14.938 1.00 95.12 316 ILE A N 1
ATOM 2454 C CA . ILE A 1 316 ? -13.208 -10.747 13.924 1.00 95.12 316 ILE A CA 1
ATOM 2455 C C . ILE A 1 316 ? -14.350 -11.731 14.134 1.00 95.12 316 ILE A C 1
ATOM 2457 O O . ILE A 1 316 ? -14.177 -12.954 14.107 1.00 95.12 316 ILE A O 1
ATOM 2461 N N . SER A 1 317 ? -15.550 -11.193 14.328 1.00 93.19 317 SER A N 1
ATOM 2462 C CA . SER A 1 317 ? -16.774 -11.969 14.508 1.00 93.19 317 SER A CA 1
ATOM 2463 C C . SER A 1 317 ? -17.854 -11.482 13.547 1.00 93.19 317 SER A C 1
ATOM 2465 O O . SER A 1 317 ? -18.673 -10.619 13.868 1.00 93.19 317 SER A O 1
ATOM 2467 N N . GLY A 1 318 ? -17.912 -12.093 12.364 1.00 89.31 318 GLY A N 1
ATOM 2468 C CA . GLY A 1 318 ? -18.827 -11.660 11.312 1.00 89.31 318 GLY A CA 1
ATOM 2469 C C . GLY A 1 318 ? -18.307 -10.377 10.677 1.00 89.31 318 GLY A C 1
ATOM 2470 O O . GLY A 1 318 ? -17.261 -10.411 10.054 1.00 89.31 318 GLY A O 1
ATOM 2471 N N . LYS A 1 319 ? -19.032 -9.268 10.846 1.00 91.75 319 LYS A N 1
ATOM 2472 C CA . LYS A 1 319 ? -18.629 -7.938 10.353 1.00 91.75 319 LYS A CA 1
ATOM 2473 C C . LYS A 1 319 ? -18.039 -7.044 11.444 1.00 91.75 319 LYS A C 1
ATOM 2475 O O . LYS A 1 319 ? -17.842 -5.862 11.214 1.00 91.75 319 LYS A O 1
ATOM 2480 N N . GLU A 1 320 ? -17.849 -7.566 12.650 1.00 95.81 320 GLU A N 1
ATOM 2481 C CA . GLU A 1 320 ? -17.316 -6.785 13.765 1.00 95.81 320 GLU A CA 1
ATOM 2482 C C . GLU A 1 320 ? -15.840 -7.116 13.968 1.00 95.81 320 GLU A C 1
ATOM 2484 O O . GLU A 1 320 ? -15.495 -8.290 14.128 1.00 95.81 320 GLU A O 1
ATOM 2489 N N . LEU A 1 321 ? -15.007 -6.078 14.011 1.00 97.00 321 LEU A N 1
ATOM 2490 C CA . LEU A 1 321 ? -13.612 -6.137 14.428 1.00 97.00 321 LEU A CA 1
ATOM 2491 C C . LEU A 1 321 ? -13.507 -5.629 15.865 1.00 97.00 321 LEU A C 1
ATOM 2493 O O . LEU A 1 321 ? -13.910 -4.512 16.183 1.00 97.00 321 LEU A O 1
ATOM 2497 N N . VAL A 1 322 ? -12.939 -6.443 16.744 1.00 97.62 322 VAL A N 1
ATOM 2498 C CA . VAL A 1 322 ? -12.606 -6.072 18.116 1.00 97.62 322 VAL A CA 1
ATOM 2499 C C . VAL A 1 322 ? -11.096 -5.924 18.212 1.00 97.62 322 VAL A C 1
ATOM 2501 O O . VAL A 1 322 ? -10.378 -6.912 18.094 1.00 97.62 322 VAL A O 1
ATOM 2504 N N . LEU A 1 323 ? -10.620 -4.706 18.462 1.00 97.25 323 LEU A N 1
ATOM 2505 C CA . LEU A 1 323 ? -9.207 -4.418 18.708 1.00 97.25 323 LEU A CA 1
ATOM 2506 C C . LEU A 1 323 ? -8.985 -4.176 20.188 1.00 97.25 323 LEU A C 1
ATOM 2508 O O . LEU A 1 323 ? -9.677 -3.362 20.791 1.00 97.25 323 LEU A O 1
ATOM 2512 N N . THR A 1 324 ? -8.015 -4.858 20.779 1.00 97.94 324 THR A N 1
ATOM 2513 C CA . THR A 1 324 ? -7.572 -4.619 22.153 1.00 97.94 324 THR A CA 1
ATOM 2514 C C . THR A 1 324 ? -6.116 -4.205 22.113 1.00 97.94 324 THR A C 1
ATOM 2516 O O . THR A 1 324 ? -5.281 -5.030 21.766 1.00 97.94 324 THR A O 1
ATOM 2519 N N . LEU A 1 325 ? -5.832 -2.942 22.427 1.00 97.88 325 LEU A N 1
ATOM 2520 C CA . LEU A 1 325 ? -4.531 -2.309 22.211 1.00 97.88 325 LEU A CA 1
ATOM 2521 C C . LEU A 1 325 ? -4.032 -1.599 23.471 1.00 97.88 325 LEU A C 1
ATOM 2523 O O . LEU A 1 325 ? -4.807 -0.978 24.201 1.00 97.88 325 LEU A O 1
ATOM 2527 N N . THR A 1 326 ? -2.721 -1.643 23.666 1.00 97.56 326 THR A N 1
ATOM 2528 C CA . THR A 1 326 ? -1.951 -0.803 24.588 1.00 97.56 326 THR A CA 1
ATOM 2529 C C . THR A 1 326 ? -1.130 0.166 23.747 1.00 97.56 326 THR A C 1
ATOM 2531 O O . THR A 1 326 ? -0.498 -0.261 22.785 1.00 97.56 326 THR A O 1
ATOM 2534 N N . GLY A 1 327 ? -1.162 1.456 24.086 1.00 96.19 327 GLY A N 1
ATOM 2535 C CA . GLY A 1 327 ? -0.377 2.491 23.410 1.00 96.19 327 GLY A CA 1
ATOM 2536 C C . GLY A 1 327 ? 0.828 2.929 24.236 1.00 96.19 327 GLY A C 1
ATOM 2537 O O . GLY A 1 327 ? 0.710 3.133 25.447 1.00 96.19 327 GLY A O 1
ATOM 2538 N N . GLU A 1 328 ? 1.958 3.116 23.569 1.00 95.44 328 GLU A N 1
ATOM 2539 C CA . GLU A 1 328 ? 3.213 3.624 24.115 1.00 95.44 328 GLU A CA 1
ATOM 2540 C C . GLU A 1 328 ? 3.661 4.848 23.304 1.00 95.44 328 GLU A C 1
ATOM 2542 O O . GLU A 1 328 ? 3.680 4.814 22.074 1.00 95.44 328 GLU A O 1
ATOM 2547 N N . TYR A 1 329 ? 4.009 5.941 23.985 1.00 93.50 329 TYR A N 1
ATOM 2548 C CA . TYR A 1 329 ? 4.537 7.161 23.368 1.00 93.50 329 TYR A CA 1
ATOM 2549 C C . TYR A 1 329 ? 5.342 7.969 24.387 1.00 93.50 329 TYR A C 1
ATOM 2551 O O . TYR A 1 329 ? 4.829 8.300 25.453 1.00 93.50 329 TYR A O 1
ATOM 2559 N N . ASN A 1 330 ? 6.588 8.340 24.071 1.00 85.56 330 ASN A N 1
ATOM 2560 C CA . ASN A 1 330 ? 7.417 9.209 24.927 1.00 85.56 330 ASN A CA 1
ATOM 2561 C C . ASN A 1 330 ? 7.513 8.766 26.410 1.00 85.56 330 ASN A C 1
ATOM 2563 O O . ASN A 1 330 ? 7.368 9.581 27.322 1.00 85.56 330 ASN A O 1
ATOM 2567 N N . ASP A 1 331 ? 7.779 7.479 26.657 1.00 81.06 331 ASP A N 1
ATOM 2568 C CA . ASP A 1 331 ? 7.805 6.840 27.990 1.00 81.06 331 ASP A CA 1
ATOM 2569 C C . ASP A 1 331 ? 6.449 6.810 28.738 1.00 81.06 331 ASP A C 1
ATOM 2571 O O . ASP A 1 331 ? 6.387 6.305 29.867 1.00 81.06 331 ASP A O 1
ATOM 2575 N N . ASP A 1 332 ? 5.369 7.322 28.141 1.00 87.38 332 ASP A N 1
ATOM 2576 C CA . ASP A 1 332 ? 4.006 7.171 28.641 1.00 87.38 332 ASP A CA 1
ATOM 2577 C C . ASP A 1 332 ? 3.366 5.916 28.026 1.00 87.38 332 ASP A C 1
ATOM 2579 O O . ASP A 1 332 ? 3.411 5.688 26.819 1.00 87.38 332 ASP A O 1
ATOM 2583 N N . GLU A 1 333 ? 2.744 5.104 28.878 1.00 91.00 333 GLU A N 1
ATOM 2584 C CA . GLU A 1 333 ? 1.983 3.911 28.502 1.00 91.00 333 GLU A CA 1
ATOM 2585 C C . GLU A 1 333 ? 0.545 4.103 28.990 1.00 91.00 333 GLU A C 1
ATOM 2587 O O . GLU A 1 333 ? 0.309 4.500 30.142 1.00 91.00 333 GLU A O 1
ATOM 2592 N N . ILE A 1 334 ? -0.427 3.845 28.122 1.00 92.69 334 ILE A N 1
ATOM 2593 C CA . ILE A 1 334 ? -1.846 3.857 28.493 1.00 92.69 334 ILE A CA 1
ATOM 2594 C C . ILE A 1 334 ? -2.328 2.447 28.808 1.00 92.69 334 ILE A C 1
ATOM 2596 O O . ILE A 1 334 ? -1.807 1.464 28.298 1.00 92.69 334 ILE A O 1
ATOM 2600 N N . GLU A 1 335 ? -3.335 2.339 29.675 1.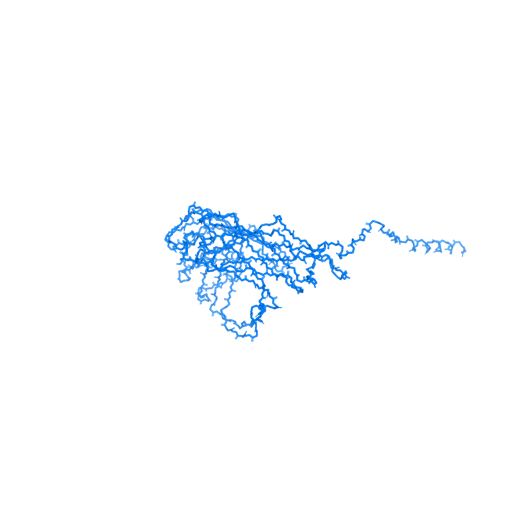00 92.88 335 GLU A N 1
ATOM 2601 C CA . GLU A 1 335 ? -3.947 1.040 29.958 1.00 92.88 335 GLU A CA 1
ATOM 2602 C C . GLU A 1 335 ? -4.543 0.429 28.680 1.00 92.88 335 GLU A C 1
ATOM 2604 O O . GLU A 1 335 ? -4.970 1.149 27.781 1.00 92.88 335 GLU A O 1
ATOM 2609 N N . GLU A 1 336 ? -4.610 -0.902 28.645 1.00 97.31 336 GLU A N 1
ATOM 2610 C CA . GLU A 1 336 ? -5.235 -1.671 27.569 1.00 97.31 336 GLU A CA 1
ATOM 2611 C C . GLU A 1 336 ? -6.677 -1.193 27.299 1.00 97.31 336 GLU A C 1
ATOM 2613 O O . GLU A 1 336 ? -7.523 -1.131 28.203 1.00 97.31 336 GLU A O 1
ATOM 2618 N N . ILE A 1 337 ? -6.967 -0.868 26.040 1.00 97.81 337 ILE A N 1
ATOM 2619 C CA . ILE A 1 337 ? -8.263 -0.379 25.568 1.00 97.81 337 ILE A CA 1
ATOM 2620 C C . ILE A 1 337 ? -8.813 -1.333 24.512 1.00 97.81 337 ILE A C 1
ATOM 2622 O O . ILE A 1 337 ? -8.160 -1.619 23.516 1.00 97.81 337 ILE A O 1
ATOM 2626 N N . THR A 1 338 ? -10.066 -1.758 24.698 1.00 98.06 338 THR A N 1
ATOM 2627 C CA . THR A 1 338 ? -10.809 -2.541 23.701 1.00 98.06 338 THR A CA 1
ATOM 2628 C C . THR A 1 338 ? -11.794 -1.669 22.930 1.00 98.06 338 THR A C 1
ATOM 2630 O O . THR A 1 338 ? -12.748 -1.161 23.531 1.00 98.06 338 THR A O 1
ATOM 2633 N N . LEU A 1 339 ? -11.607 -1.563 21.619 1.00 97.75 339 LEU A N 1
ATOM 2634 C CA . LEU A 1 339 ? -12.489 -0.911 20.655 1.00 97.75 339 LEU A CA 1
ATOM 2635 C C . LEU A 1 339 ? -13.248 -1.942 19.821 1.00 97.75 339 LEU A C 1
ATOM 2637 O O . LEU A 1 339 ? -12.778 -3.060 19.608 1.00 97.75 339 LEU A O 1
ATOM 2641 N N . THR A 1 340 ? -14.432 -1.566 19.351 1.00 97.69 340 THR A N 1
ATOM 2642 C CA . THR A 1 340 ? -15.215 -2.377 18.413 1.00 97.69 340 THR A CA 1
ATOM 2643 C C . THR A 1 340 ? -15.602 -1.547 17.199 1.00 97.69 340 THR A C 1
ATOM 2645 O O . THR A 1 340 ? -16.215 -0.489 17.344 1.00 97.69 340 THR A O 1
ATOM 2648 N N . PHE A 1 341 ? -15.273 -2.065 16.023 1.00 97.56 341 PHE A N 1
ATOM 2649 C CA . PHE A 1 341 ? -15.527 -1.470 14.719 1.00 97.56 341 PHE A CA 1
ATOM 2650 C C . PHE A 1 341 ? -16.411 -2.397 13.881 1.00 97.56 341 PHE A C 1
ATOM 2652 O O . PHE A 1 341 ? -16.522 -3.592 14.168 1.00 97.56 341 PHE A O 1
ATOM 2659 N N . SER A 1 342 ? -17.061 -1.847 12.861 1.00 96.88 342 SER A N 1
ATOM 2660 C CA . SER A 1 342 ? -17.910 -2.581 11.919 1.00 96.88 342 SER A CA 1
ATOM 2661 C C . SER A 1 342 ? -17.392 -2.419 10.495 1.00 96.88 342 SER A C 1
ATOM 2663 O O . SER A 1 342 ? -17.101 -1.301 10.098 1.00 96.88 342 SER A O 1
ATOM 2665 N N . LYS A 1 343 ? -17.320 -3.519 9.748 1.00 90.81 343 LYS A N 1
ATOM 2666 C C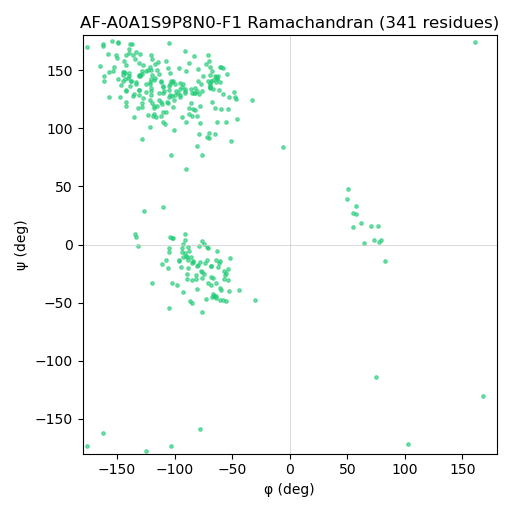A . LYS A 1 343 ? -17.027 -3.544 8.311 1.00 90.81 343 LYS A CA 1
ATOM 2667 C C . LYS A 1 343 ? -18.246 -3.177 7.466 1.00 90.81 343 LYS A C 1
ATOM 2669 O O . LYS A 1 343 ? -19.371 -3.657 7.789 1.00 90.81 343 LYS A O 1
#

pLDDT: mean 88.08, std 14.9, range [41.75, 98.44]

Secondary structure (DSSP, 8-state):
--SSTTTHHHHSSSTT-S-----TT--PPP-GGGSPEEEEES-SEEEEETT-SEEEEEEEE--EE-TTSS-SSEE----SS-EEEEEEEEEEESSS-HHHH--EEEEE-EEETTEETTTTT-----EEETTTTEEEEEE-TT-SEEEEEEE--GGGT-SS---SS-EEEEEEEEEEES--TTEEE--S-EEEEEEE-TTTT-EEEEE-TT-HHHHHHHHHHHTTT-HHHHT--TTTEEEEEEEEETTEEEEEEEEEEEEEEEETTEEEEEEEEEEEEEEEEEE-TTSSEEEEEEEEEEE-TTS-EEEEEEEEEEEEETTEEEEEEEEEETTEEPPPEEEEEE-

Organism: NCBI:txid1792845

Nearest PDB structures (foldseek):
  8sgi-assembly1_A  TM=4.163E-01  e=3.938E-08  Homo sapiens
  5fp2-assembly1_A  TM=1.385E-01  e=6.247E+00  Pseudomonas aeruginosa PAO1
  2r5r-assembly1_A  TM=1.183E-01  e=9.560E+00  Nitrosomonas europaea ATCC 19718

Sequence (343 aa):
MKKLKYILSLALLLAFTACDKRNDNVVTPNVGDAFPQIIKLADEGDGELEDEDKFSFKIDLADRVDPSGESLEGKIIPLKKTVKVNFEVGDIKGFSKLSDYIKDAKAFYEIDDCTTSEDANISLNLVFDANTGKGSVDFPAGVEEIEVEFETNDALFDDDVLNTTDRSLEVKLTGLANAESDVTVNTANTFKYEVLDDEGIHGEYELDVNNAAEFNKFIALFGLINEDVKGLKASDVDEITIEFAYDEFKAVIKLKETEMVTECGETEEKNKEIEIEGGLEELGLKTLSGDVEFADDIEQEDGTEAEFKYSGSFEISGKELVLTLTGEYNDDEIEEITLTFSK

Radius of gyration: 27.86 Å; Cα contacts (8 Å, |Δi|>4): 735; chains: 1; bounding box: 90×72×57 Å

Foldseek 3Di:
DPPPVPVVVVVVVVVVPPDPPVVPPPPPPPQQLVAFKEKEWPDQEFEDALLDFKDKTKIFIDFTQDNVNPDRDTDQDFAQAKKKWKKFKFPWDPDDFQVQWFDDKAKWADPDQQDICVNVVNGWDKDADRRGRIIITIRGGPGGMMMMMTGTDSPPQPDLDFDPIWGKMKMFTDWIDPDDPRYTYDRPGIYMYTHAYPNAPAAKWWAPLVPPVQLVLVLLAVVVPPVVSVPDHSVQWDTWMWGDTVQKIKIKTWTPDWDWDQDPNDTDIGTDIDMDMWGWPDDPRRDQKDKTKTKDWDQDPVRDTKIKMKIDMWHHDPQKIWDWIWIDTPNDIDPIGIHITGD

Mean predicted aligned error: 9.09 Å

Solvent-accessible surface area (backbone atoms only — not comparable to full-atom values): 19042 Å² total; per-residue (Å²): 145,81,77,74,70,66,60,62,62,59,60,64,67,59,66,77,69,67,78,80,67,75,60,84,80,61,74,73,71,73,58,53,86,77,55,61,46,37,38,34,61,69,56,61,57,54,45,42,53,37,64,43,53,56,55,69,52,46,39,28,50,57,65,34,64,39,79,85,63,85,48,91,54,69,36,71,71,52,41,90,55,59,30,35,41,30,34,37,45,42,84,64,35,74,64,94,53,56,57,72,40,46,75,50,75,50,46,40,33,75,78,49,104,74,37,40,26,61,81,71,69,46,80,49,62,63,48,74,38,48,90,75,24,43,32,36,35,49,46,52,47,71,42,61,50,38,38,42,40,32,34,40,38,21,79,76,60,64,68,96,61,69,51,91,63,69,33,33,38,33,37,32,40,73,45,73,45,84,56,58,99,52,53,47,64,45,60,83,56,51,29,36,41,37,49,36,49,58,70,28,72,34,47,64,28,38,45,58,54,84,40,64,68,55,38,53,50,49,34,61,58,55,24,71,85,33,69,68,49,53,69,63,49,64,89,51,43,69,48,39,38,36,35,33,58,62,62,30,36,39,36,43,38,33,27,66,53,67,42,79,48,72,57,85,89,44,74,45,83,41,63,40,71,47,78,48,71,27,40,46,78,41,72,46,74,69,35,54,52,37,54,36,30,35,35,43,74,43,78,42,100,86,72,48,74,46,59,36,40,37,41,43,34,41,38,53,62,90,54,34,42,36,41,36,37,30,39,38,44,88,94,43,71,51,76,77,44,78,46,66,27,38,93